Protein AF-A0AB34HE62-F1 (afdb_monomer)

Nearest PDB structures (foldseek):
  2ehb-assembly1_A  TM=9.078E-01  e=6.023E-08  Arabidopsis thaliana
  4guk-assembly3_B  TM=8.418E-01  e=1.661E-05  Homo sapiens
  5x9a-assembly1_B  TM=7.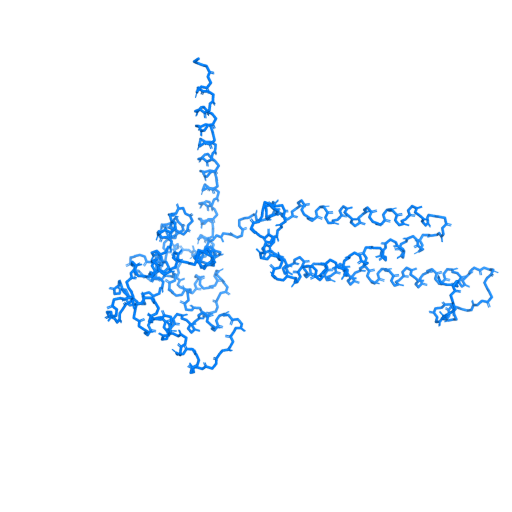373E-01  e=3.931E-06  Ciona intestinalis
  5afp-assembly2_A  TM=8.213E-01  e=3.942E-05  Rattus norvegicus
  4ov2-assembly3_C  TM=8.071E-01  e=9.385E-04  Rattus norvegicus

Structure (mmCIF, N/CA/C/O backbone):
data_AF-A0AB34HE62-F1
#
_entry.id   AF-A0AB34HE62-F1
#
loop_
_atom_site.group_PDB
_atom_site.id
_atom_site.type_symbol
_atom_site.label_atom_id
_atom_site.label_alt_id
_atom_site.label_comp_id
_atom_site.label_asym_id
_atom_site.label_entity_id
_atom_site.label_seq_id
_atom_site.pdbx_PDB_ins_code
_atom_site.Cartn_x
_atom_site.Cartn_y
_atom_site.Cartn_z
_atom_site.occupancy
_atom_site.B_iso_or_equiv
_atom_site.auth_seq_id
_atom_site.auth_comp_id
_atom_site.auth_asym_id
_atom_site.auth_atom_id
_atom_site.pdbx_PDB_model_num
ATOM 1 N N . MET A 1 1 ? 37.092 -3.488 38.057 1.00 39.81 1 MET A N 1
ATOM 2 C CA . MET A 1 1 ? 35.866 -2.668 38.194 1.00 39.81 1 MET A CA 1
ATOM 3 C C . MET A 1 1 ? 35.816 -1.532 37.153 1.00 39.81 1 MET A C 1
ATOM 5 O O . MET A 1 1 ? 35.401 -0.440 37.488 1.00 39.81 1 MET A O 1
ATOM 9 N N . PHE A 1 2 ? 36.222 -1.765 35.893 1.00 38.94 2 PHE A N 1
ATOM 10 C CA . PHE A 1 2 ? 36.345 -0.702 34.866 1.00 38.94 2 PHE A CA 1
ATOM 11 C C . PHE A 1 2 ? 35.720 -1.064 33.501 1.00 38.94 2 PHE A C 1
ATOM 13 O O . PHE A 1 2 ? 36.000 -0.424 32.497 1.00 38.94 2 PHE A O 1
ATOM 20 N N . GLN A 1 3 ? 34.855 -2.083 33.441 1.00 44.22 3 GLN A N 1
ATOM 21 C CA . GLN A 1 3 ? 34.258 -2.559 32.178 1.00 44.22 3 GLN A CA 1
ATOM 22 C C . GLN A 1 3 ? 32.732 -2.386 32.084 1.00 44.22 3 GLN A C 1
ATOM 24 O O . GLN A 1 3 ? 32.149 -2.724 31.061 1.00 44.22 3 GLN A O 1
ATOM 29 N N . ALA A 1 4 ? 32.081 -1.825 33.110 1.00 42.53 4 ALA A N 1
ATOM 30 C CA . ALA A 1 4 ? 30.627 -1.634 33.122 1.00 42.53 4 ALA A CA 1
ATOM 31 C C . ALA A 1 4 ? 30.173 -0.231 32.662 1.00 42.53 4 ALA A C 1
ATOM 33 O O . ALA A 1 4 ? 29.060 -0.093 32.163 1.00 42.53 4 ALA A O 1
ATOM 34 N N . GLU A 1 5 ? 31.018 0.804 32.756 1.00 38.75 5 GLU A N 1
ATOM 35 C CA . GLU A 1 5 ? 30.604 2.192 32.466 1.00 38.75 5 GLU A CA 1
ATOM 36 C C . GLU A 1 5 ? 30.591 2.544 30.964 1.00 38.75 5 GLU A C 1
ATOM 38 O O . GLU A 1 5 ? 29.760 3.336 30.516 1.00 38.75 5 GLU A O 1
ATOM 43 N N . GLY A 1 6 ? 31.434 1.903 30.145 1.00 37.88 6 GLY A N 1
ATOM 44 C CA . GLY A 1 6 ? 31.483 2.153 28.695 1.00 37.88 6 GLY A CA 1
ATOM 45 C C . GLY A 1 6 ? 30.264 1.625 27.923 1.00 37.88 6 GLY A C 1
ATOM 46 O O . GLY A 1 6 ? 29.834 2.232 26.943 1.00 37.88 6 GLY A O 1
ATOM 47 N N . VAL A 1 7 ? 29.659 0.526 28.389 1.00 40.22 7 VAL A N 1
ATOM 48 C CA . VAL A 1 7 ? 28.505 -0.119 27.730 1.00 40.22 7 VAL A CA 1
ATOM 49 C C . VAL A 1 7 ? 27.204 0.648 27.997 1.00 40.22 7 VAL A C 1
ATOM 51 O O . VAL A 1 7 ? 26.344 0.738 27.120 1.00 40.22 7 VAL A O 1
ATOM 54 N N . VAL A 1 8 ? 27.072 1.266 29.176 1.00 43.56 8 VAL A N 1
ATOM 55 C CA . VAL A 1 8 ? 25.911 2.102 29.531 1.00 43.56 8 VAL A CA 1
ATOM 56 C C . VAL A 1 8 ? 25.897 3.397 28.709 1.00 43.56 8 VAL A C 1
ATOM 58 O O . VAL A 1 8 ? 24.843 3.794 28.211 1.00 43.56 8 VAL A O 1
ATOM 61 N N . SER A 1 9 ? 27.065 4.007 28.481 1.00 40.47 9 SER A N 1
ATOM 62 C CA . SER A 1 9 ? 27.198 5.243 27.696 1.00 40.47 9 SER A CA 1
ATOM 63 C C . SER A 1 9 ? 26.888 5.035 26.207 1.00 40.47 9 SER A C 1
ATOM 65 O O . SER A 1 9 ? 26.132 5.809 25.622 1.00 40.47 9 SER A O 1
ATOM 67 N N . ALA A 1 10 ? 27.359 3.938 25.601 1.00 41.47 10 ALA A N 1
ATOM 68 C CA . ALA A 1 10 ? 27.049 3.605 24.207 1.00 41.47 10 ALA A CA 1
ATOM 69 C C . ALA A 1 10 ? 25.555 3.298 23.987 1.00 41.47 10 ALA A C 1
ATOM 71 O O . ALA A 1 10 ? 24.980 3.704 22.976 1.00 41.47 10 ALA A O 1
ATOM 72 N N . LYS A 1 11 ? 24.897 2.642 24.955 1.00 38.44 11 LYS A N 1
ATOM 73 C CA . LYS A 1 11 ? 23.453 2.369 24.908 1.00 38.44 11 LYS A CA 1
ATOM 74 C C . LYS A 1 11 ? 22.633 3.656 25.054 1.00 38.44 11 LYS A C 1
ATOM 76 O O . LYS A 1 11 ? 21.685 3.848 24.301 1.00 38.44 11 LYS A O 1
ATOM 81 N N . ALA A 1 12 ? 23.041 4.566 25.942 1.00 37.59 12 ALA A N 1
ATOM 82 C CA . ALA A 1 12 ? 22.410 5.875 26.116 1.00 37.59 12 ALA A CA 1
ATOM 83 C C . ALA A 1 12 ? 22.615 6.801 24.903 1.00 37.59 12 ALA A C 1
ATOM 85 O O . ALA A 1 12 ? 21.675 7.473 24.484 1.00 37.59 12 ALA A O 1
ATOM 86 N N . LEU A 1 13 ? 23.807 6.804 24.297 1.00 40.84 13 LEU A N 1
ATOM 87 C CA . LEU A 1 13 ? 24.109 7.537 23.062 1.00 40.84 13 LEU A CA 1
ATOM 88 C C . LEU A 1 13 ? 23.331 6.981 21.864 1.00 40.84 13 LEU A C 1
ATOM 90 O O . LEU A 1 13 ? 22.773 7.765 21.103 1.00 40.84 13 LEU A O 1
ATOM 94 N N . GLY A 1 14 ? 23.212 5.656 21.739 1.00 35.47 14 GLY A N 1
ATOM 95 C CA . GLY A 1 14 ? 22.378 5.012 20.720 1.00 35.47 14 GLY A CA 1
ATOM 96 C C . GLY A 1 14 ? 20.891 5.346 20.874 1.00 35.47 14 GLY A C 1
ATOM 97 O O . GLY A 1 14 ? 20.225 5.648 19.890 1.00 35.47 14 GLY A O 1
ATOM 98 N N . GLN A 1 15 ? 20.378 5.389 22.107 1.00 38.81 15 GLN A N 1
ATOM 99 C CA . GLN A 1 15 ? 18.987 5.766 22.393 1.00 38.81 15 GLN A CA 1
ATOM 100 C C . GLN A 1 15 ? 18.720 7.258 22.162 1.00 38.81 15 GLN A C 1
ATOM 102 O O . GLN A 1 15 ? 17.644 7.632 21.699 1.00 38.81 15 GLN A O 1
ATOM 107 N N . LYS A 1 16 ? 19.699 8.115 22.469 1.00 32.84 16 LYS A N 1
ATOM 108 C CA . LYS A 1 16 ? 19.625 9.559 22.232 1.00 32.84 16 LYS A CA 1
ATOM 109 C C . LYS A 1 16 ? 19.699 9.871 20.735 1.00 32.84 16 LYS A C 1
ATOM 111 O O . LYS A 1 16 ? 18.889 10.657 20.271 1.00 32.84 16 LYS A O 1
ATOM 116 N N . CYS A 1 17 ? 20.576 9.188 19.995 1.00 34.50 17 CYS A N 1
ATOM 117 C CA . CYS A 1 17 ? 20.705 9.298 18.541 1.00 34.50 17 CYS A CA 1
ATOM 118 C C . CYS A 1 17 ? 19.454 8.771 17.810 1.00 34.50 17 CYS A C 1
ATOM 120 O O . CYS A 1 17 ? 18.931 9.437 16.925 1.00 34.50 17 CYS A O 1
ATOM 122 N N . ALA A 1 18 ? 18.895 7.633 18.240 1.00 38.66 18 ALA A N 1
ATOM 123 C CA . ALA A 1 18 ? 17.639 7.106 17.695 1.00 38.66 18 ALA A CA 1
ATOM 124 C C . ALA A 1 18 ? 16.445 8.045 17.953 1.00 38.66 18 ALA A C 1
ATOM 126 O O . ALA A 1 18 ? 15.614 8.242 17.072 1.00 38.66 18 ALA A O 1
ATOM 127 N N . ARG A 1 19 ? 16.381 8.678 19.135 1.00 44.59 19 ARG A N 1
ATOM 128 C CA . ARG A 1 19 ? 15.355 9.689 19.449 1.00 44.59 19 ARG A CA 1
ATOM 129 C C . ARG A 1 19 ? 15.519 10.974 18.641 1.00 44.59 19 ARG A C 1
ATOM 131 O O . ARG A 1 19 ? 14.515 11.554 18.253 1.00 44.59 19 ARG A O 1
ATOM 138 N N . THR A 1 20 ? 16.749 11.423 18.390 1.00 43.19 20 THR A N 1
ATOM 139 C CA . THR A 1 20 ? 16.995 12.618 17.567 1.00 43.19 20 THR A CA 1
ATOM 140 C C . THR A 1 20 ? 16.708 12.372 16.090 1.00 43.19 20 THR A C 1
ATOM 142 O O . THR A 1 20 ? 16.181 13.264 15.440 1.00 43.19 20 THR A O 1
ATOM 145 N N . VAL A 1 21 ? 16.996 11.168 15.578 1.00 48.09 21 VAL A N 1
ATOM 146 C CA . VAL A 1 21 ? 16.658 10.778 14.198 1.00 48.09 21 VAL A CA 1
ATOM 147 C C . VAL A 1 21 ? 15.141 10.679 14.022 1.00 48.09 21 VAL A C 1
ATOM 149 O O . VAL A 1 21 ? 14.620 11.291 13.099 1.00 48.09 21 VAL A O 1
ATOM 152 N N . SER A 1 22 ? 14.432 10.035 14.960 1.00 59.06 22 SER A N 1
ATOM 153 C CA . SER A 1 22 ? 12.960 10.003 14.964 1.00 59.06 22 SER A CA 1
ATOM 154 C C . SER A 1 22 ? 12.376 11.415 14.978 1.00 59.06 22 SER A C 1
ATOM 156 O O . SER A 1 22 ? 11.596 11.749 14.106 1.00 59.06 22 SER A O 1
ATOM 158 N N . ALA A 1 23 ? 12.819 12.297 15.881 1.00 62.28 23 ALA A N 1
ATOM 159 C CA . ALA A 1 23 ? 12.255 13.646 15.982 1.00 62.28 23 ALA A CA 1
ATOM 160 C C . ALA A 1 23 ? 12.467 14.510 14.719 1.00 62.28 23 ALA A C 1
ATOM 162 O O . ALA A 1 23 ? 11.637 15.363 14.403 1.00 62.28 23 ALA A O 1
ATOM 163 N N . GLU A 1 24 ? 13.575 14.318 13.996 1.00 64.81 24 GLU A N 1
ATOM 164 C CA . GLU A 1 24 ? 13.836 15.034 12.743 1.00 64.81 24 GLU A CA 1
ATOM 165 C C . GLU A 1 24 ? 13.020 14.466 11.568 1.00 64.81 24 GLU A C 1
ATOM 167 O O . GLU A 1 24 ? 12.553 15.222 10.713 1.00 64.81 24 GLU A O 1
ATOM 172 N N . GLU A 1 25 ? 12.821 13.146 11.529 1.00 65.75 25 GLU A N 1
ATOM 173 C CA . GLU A 1 25 ? 11.918 12.477 10.585 1.00 65.75 25 GLU A CA 1
ATOM 174 C C . GLU A 1 25 ? 10.456 12.884 10.831 1.00 65.75 25 GLU A C 1
ATOM 176 O O . GLU A 1 25 ? 9.757 13.237 9.879 1.00 65.75 25 GLU A O 1
ATOM 181 N N . ASP A 1 26 ? 10.040 12.959 12.097 1.00 67.94 26 ASP A N 1
ATOM 182 C CA . ASP A 1 26 ? 8.703 13.380 12.528 1.00 67.94 26 ASP A CA 1
ATOM 183 C C . ASP A 1 26 ? 8.417 14.826 12.097 1.00 67.94 26 ASP A C 1
ATOM 185 O O . ASP A 1 26 ? 7.347 15.130 11.573 1.00 67.94 26 ASP A O 1
ATOM 189 N N . ALA A 1 27 ? 9.394 15.729 12.245 1.00 75.00 27 ALA A N 1
ATOM 190 C CA . ALA A 1 27 ? 9.257 17.125 11.830 1.00 75.00 27 ALA A CA 1
ATOM 191 C C . ALA A 1 27 ? 9.142 17.280 10.303 1.00 75.00 27 ALA A C 1
ATOM 193 O O . ALA A 1 27 ? 8.307 18.047 9.815 1.00 75.00 27 ALA A O 1
ATOM 194 N N . LYS A 1 28 ? 9.958 16.539 9.540 1.00 74.19 28 LYS A N 1
ATOM 195 C CA . LYS A 1 28 ? 9.881 16.513 8.067 1.00 74.19 28 LYS A CA 1
ATOM 196 C C . LYS A 1 28 ? 8.543 15.962 7.601 1.00 74.19 28 LYS A C 1
ATOM 198 O O . LYS A 1 28 ? 7.963 16.474 6.643 1.00 74.19 28 LYS A O 1
ATOM 203 N N . TRP A 1 29 ? 8.046 14.936 8.282 1.00 73.00 29 TRP A N 1
ATOM 204 C CA . TRP A 1 29 ? 6.745 14.384 7.973 1.00 73.00 29 TRP A CA 1
ATOM 205 C C . TRP A 1 29 ? 5.610 15.358 8.303 1.00 73.00 29 TRP A C 1
ATOM 207 O O . TRP A 1 29 ? 4.752 15.572 7.452 1.00 73.00 29 TRP A O 1
ATOM 217 N N . LEU A 1 30 ? 5.616 15.989 9.481 1.00 75.75 30 LEU A N 1
ATOM 218 C CA . LEU A 1 30 ? 4.577 16.948 9.877 1.00 75.75 30 LEU A CA 1
ATOM 219 C C . LEU A 1 30 ? 4.464 18.083 8.858 1.00 75.75 30 LEU A C 1
ATOM 221 O O . LEU A 1 30 ? 3.359 18.462 8.468 1.00 75.75 30 LEU A O 1
ATOM 225 N N . GLN A 1 31 ? 5.605 18.581 8.372 1.00 81.06 31 GLN A N 1
ATOM 226 C CA . GLN A 1 31 ? 5.643 19.553 7.279 1.00 81.06 31 GLN A CA 1
ATOM 227 C C . GLN A 1 31 ? 5.032 18.997 5.994 1.00 81.06 31 GLN A C 1
ATOM 229 O O . GLN A 1 31 ? 4.238 19.679 5.348 1.00 81.06 31 GLN A O 1
ATOM 234 N N . TRP A 1 32 ? 5.369 17.759 5.628 1.00 79.19 32 TRP A N 1
ATOM 235 C CA . TRP A 1 32 ? 4.801 17.128 4.445 1.00 79.19 32 TRP A CA 1
ATOM 236 C C . TRP A 1 32 ? 3.286 16.943 4.550 1.00 79.19 32 TRP A C 1
ATOM 238 O O . TRP A 1 32 ? 2.585 17.317 3.612 1.00 79.19 32 TRP A O 1
ATOM 248 N N . VAL A 1 33 ? 2.762 16.407 5.660 1.00 76.44 33 VAL A N 1
ATOM 249 C CA . VAL A 1 33 ? 1.314 16.187 5.784 1.00 76.44 33 VAL A CA 1
ATOM 250 C C . VAL A 1 33 ? 0.563 17.494 5.829 1.00 76.44 33 VAL A C 1
ATOM 252 O O . VAL A 1 33 ? -0.477 17.591 5.195 1.00 76.44 33 VAL A O 1
ATOM 255 N N . THR A 1 34 ? 1.108 18.509 6.495 1.00 82.94 34 THR A N 1
ATOM 256 C CA . THR A 1 34 ? 0.499 19.842 6.491 1.00 82.94 34 THR A CA 1
ATOM 257 C C . THR A 1 34 ? 0.422 20.385 5.064 1.00 82.94 34 THR A C 1
ATOM 259 O O . THR A 1 34 ? -0.631 20.840 4.634 1.00 82.94 34 THR A O 1
ATOM 262 N N . HIS A 1 35 ? 1.493 20.236 4.279 1.00 82.25 35 HIS A N 1
ATOM 263 C CA . HIS A 1 35 ? 1.499 20.662 2.882 1.00 82.25 35 HIS A CA 1
ATOM 264 C C . HIS A 1 35 ? 0.522 19.866 1.997 1.00 82.25 35 HIS A C 1
ATOM 266 O O . HIS A 1 35 ? -0.152 20.438 1.139 1.00 82.25 35 HIS A O 1
ATOM 272 N N . GLN A 1 36 ? 0.423 18.544 2.180 1.00 78.88 36 GLN A N 1
ATOM 273 C CA . GLN A 1 36 ? -0.571 17.743 1.459 1.00 78.88 36 GLN A CA 1
ATOM 274 C C . GLN A 1 36 ? -1.991 18.103 1.864 1.00 78.88 36 GLN A C 1
ATOM 276 O O . GLN A 1 36 ? -2.841 18.237 0.993 1.00 78.88 36 GLN A O 1
ATOM 281 N N . PHE A 1 37 ? -2.233 18.293 3.158 1.00 83.62 37 PHE A N 1
ATOM 282 C CA . PHE A 1 37 ? -3.522 18.707 3.682 1.00 83.62 37 PHE A CA 1
ATOM 283 C C . PHE A 1 37 ? -3.978 20.004 3.018 1.00 83.62 37 PHE A C 1
ATOM 285 O O . PHE A 1 37 ? -5.056 20.040 2.440 1.00 83.62 37 PHE A O 1
ATOM 292 N N . GLU A 1 38 ? -3.120 21.026 2.990 1.00 85.50 38 GLU A N 1
ATOM 293 C CA . GLU A 1 38 ? -3.404 22.299 2.314 1.00 85.50 38 GLU A CA 1
ATOM 294 C C . GLU A 1 38 ? -3.682 22.122 0.815 1.00 85.50 38 GLU A C 1
ATOM 296 O O . GLU A 1 38 ? -4.547 22.792 0.255 1.00 85.50 38 GLU A O 1
ATOM 301 N N . THR A 1 39 ? -2.974 21.200 0.159 1.00 83.44 39 THR A N 1
ATOM 302 C CA . THR A 1 39 ? -3.170 20.908 -1.270 1.00 83.44 39 THR A CA 1
ATOM 303 C C . THR A 1 39 ? -4.516 20.228 -1.544 1.00 83.44 39 THR A C 1
ATOM 305 O O . THR A 1 39 ? -5.091 20.423 -2.614 1.00 83.44 39 THR A O 1
ATOM 308 N N . ILE A 1 40 ? -4.999 19.406 -0.609 1.00 82.50 40 ILE A N 1
ATOM 309 C CA . ILE A 1 40 ? -6.195 18.571 -0.775 1.00 82.50 40 ILE A CA 1
ATOM 310 C C . ILE A 1 40 ? -7.458 19.300 -0.306 1.00 82.50 40 ILE A C 1
ATOM 312 O O . ILE A 1 40 ? -8.458 19.252 -1.015 1.00 82.50 40 ILE A O 1
ATOM 316 N N . ALA A 1 41 ? -7.400 19.964 0.850 1.00 83.62 41 ALA A N 1
ATOM 317 C CA . ALA A 1 41 ? -8.524 20.668 1.464 1.00 83.62 41 ALA A CA 1
ATOM 318 C C . ALA A 1 41 ? -8.911 21.946 0.698 1.00 83.62 41 ALA A C 1
ATOM 320 O O . ALA A 1 41 ? -10.065 22.328 0.634 1.00 83.62 41 ALA A O 1
ATOM 321 N N . GLY A 1 42 ? -7.962 22.633 0.055 1.00 79.81 42 GLY A N 1
ATOM 322 C CA . GLY A 1 42 ? -8.281 23.891 -0.625 1.00 79.81 42 GLY A CA 1
ATOM 323 C C . GLY A 1 42 ? -8.606 25.025 0.362 1.00 79.81 42 GLY A C 1
ATOM 324 O O . GLY A 1 42 ? -7.861 25.246 1.317 1.00 79.81 42 GLY A O 1
ATOM 325 N N . GLU A 1 43 ? -9.656 25.812 0.097 1.00 81.56 43 GLU A N 1
ATOM 326 C CA . GLU A 1 43 ? -9.933 27.062 0.834 1.00 81.56 43 GLU A CA 1
ATOM 327 C C . GLU A 1 43 ? -10.680 26.868 2.163 1.00 81.56 43 GLU A C 1
ATOM 329 O O . GLU A 1 43 ? -10.515 27.688 3.069 1.00 81.56 43 GLU A O 1
ATOM 334 N N . ASP A 1 44 ? -11.475 25.805 2.298 1.00 86.62 44 ASP A N 1
ATOM 335 C CA . ASP A 1 44 ? -12.272 25.518 3.500 1.00 86.62 44 ASP A CA 1
ATOM 336 C C . ASP A 1 44 ? -11.447 24.876 4.630 1.00 86.62 44 ASP A C 1
ATOM 338 O O . ASP A 1 44 ? -11.869 24.901 5.784 1.00 86.62 44 ASP A O 1
ATOM 342 N N . ARG A 1 45 ? -10.224 24.414 4.324 1.00 88.06 45 ARG A N 1
ATOM 343 C CA . ARG A 1 45 ? -9.297 23.754 5.261 1.00 88.06 45 ARG A CA 1
ATOM 344 C C . ARG A 1 45 ? -9.888 22.502 5.906 1.00 88.06 45 ARG A C 1
ATOM 346 O O . ARG A 1 45 ? -9.495 22.149 7.017 1.00 88.06 45 ARG A O 1
ATOM 353 N N . GLU A 1 46 ? -10.766 21.819 5.191 1.00 91.69 46 GLU A N 1
ATOM 354 C CA . GLU A 1 46 ? -11.366 20.553 5.583 1.00 91.69 46 GLU A CA 1
ATOM 355 C C . GLU A 1 46 ? -11.266 19.573 4.408 1.00 91.69 46 GLU A C 1
ATOM 357 O O . GLU A 1 46 ? -11.373 19.964 3.255 1.00 91.69 46 GLU A O 1
ATOM 362 N N . ILE A 1 47 ? -11.007 18.290 4.672 1.00 89.44 47 ILE A N 1
ATOM 363 C CA . ILE A 1 47 ? -10.958 17.270 3.613 1.00 89.44 47 ILE A CA 1
ATOM 364 C C . ILE A 1 47 ? -12.250 16.468 3.650 1.00 89.44 47 ILE A C 1
ATOM 366 O O . ILE A 1 47 ? -12.489 15.717 4.595 1.00 89.44 47 ILE A O 1
ATOM 370 N N . ASN A 1 48 ? -13.062 16.544 2.600 1.00 92.00 48 ASN A N 1
ATOM 371 C CA . ASN A 1 48 ? -14.227 15.671 2.458 1.00 92.00 48 ASN A CA 1
ATOM 372 C C . ASN A 1 48 ? -13.862 14.308 1.833 1.00 92.00 48 ASN A C 1
ATOM 374 O O . ASN A 1 48 ? -12.782 14.095 1.274 1.00 92.00 48 ASN A O 1
ATOM 378 N N . LEU A 1 49 ? -14.793 13.347 1.887 1.00 87.81 49 LEU A N 1
ATOM 379 C CA . LEU A 1 49 ? -14.563 11.988 1.376 1.00 87.81 49 LEU A CA 1
ATOM 380 C C . LEU A 1 49 ? -14.168 11.960 -0.113 1.00 87.81 49 LEU A C 1
ATOM 382 O O . LEU A 1 49 ? -13.411 11.085 -0.534 1.00 87.81 49 LEU A O 1
ATOM 386 N N . GLN A 1 50 ? -14.687 12.882 -0.929 1.00 87.56 50 GLN A N 1
ATOM 387 C CA . GLN A 1 50 ? -14.375 12.925 -2.360 1.00 87.56 50 GLN A CA 1
ATOM 388 C C . GLN A 1 50 ? -12.963 13.458 -2.611 1.00 87.56 50 GLN A C 1
ATOM 390 O O . GLN A 1 50 ? -12.257 12.926 -3.469 1.00 87.56 50 GLN A O 1
ATOM 395 N N . GLU A 1 51 ? -12.531 14.462 -1.856 1.00 87.88 51 GLU A N 1
ATOM 396 C CA . GLU A 1 51 ? -11.153 14.955 -1.869 1.00 87.88 51 GLU A CA 1
ATOM 397 C C . GLU A 1 51 ? -10.171 13.896 -1.394 1.00 87.88 51 GLU A C 1
ATOM 399 O O . GLU A 1 51 ? -9.191 13.640 -2.094 1.00 87.88 51 GLU A O 1
ATOM 404 N N . LEU A 1 52 ? -10.477 13.194 -0.297 1.00 83.81 52 LEU A N 1
ATOM 405 C CA . LEU A 1 52 ? -9.648 12.086 0.174 1.00 83.81 52 LEU A CA 1
ATOM 406 C C . LEU A 1 52 ? -9.522 10.996 -0.906 1.00 83.81 52 LEU A C 1
ATOM 408 O O . LEU A 1 52 ? -8.418 10.559 -1.230 1.00 83.81 52 LEU A O 1
ATOM 412 N N . LYS A 1 53 ? -10.638 10.591 -1.531 1.00 81.62 53 LYS A N 1
ATOM 413 C CA . LYS A 1 53 ? -10.640 9.614 -2.637 1.00 81.62 53 LYS A CA 1
ATOM 414 C C . LYS A 1 53 ? -9.787 10.073 -3.826 1.00 81.62 53 LYS A C 1
ATOM 416 O O . LYS A 1 53 ? -9.031 9.275 -4.383 1.00 81.62 53 LYS A O 1
ATOM 421 N N . ARG A 1 54 ? -9.885 11.350 -4.214 1.00 82.06 54 ARG A N 1
ATOM 422 C CA . ARG A 1 54 ? -9.084 11.936 -5.304 1.00 82.06 54 ARG A CA 1
ATOM 423 C C . ARG A 1 54 ? -7.602 11.975 -4.961 1.00 82.06 54 ARG A C 1
ATOM 425 O O . ARG A 1 54 ? -6.796 11.579 -5.799 1.00 82.06 54 ARG A O 1
ATOM 432 N N . ALA A 1 55 ? -7.256 12.398 -3.749 1.00 76.38 55 ALA A N 1
ATOM 433 C CA . ALA A 1 55 ? -5.880 12.454 -3.269 1.00 76.38 55 ALA A CA 1
ATOM 434 C C . ALA A 1 55 ? -5.217 11.069 -3.278 1.00 76.38 55 ALA A C 1
ATOM 436 O O . ALA A 1 55 ? -4.072 10.920 -3.695 1.00 76.38 55 ALA A O 1
ATOM 437 N N . LEU A 1 56 ? -5.975 10.039 -2.901 1.00 71.62 56 LEU A N 1
ATOM 438 C CA . LEU A 1 56 ? -5.536 8.644 -2.911 1.00 71.62 56 LEU A CA 1
ATOM 439 C C . LEU A 1 56 ? -5.611 7.987 -4.301 1.00 71.62 56 LEU A C 1
ATOM 441 O O . LEU A 1 56 ? -5.180 6.848 -4.467 1.00 71.62 56 LEU A O 1
ATOM 445 N N . ASN A 1 57 ? -6.158 8.683 -5.306 1.00 70.88 57 ASN A N 1
ATOM 446 C CA . ASN A 1 57 ? -6.422 8.163 -6.649 1.00 70.88 57 ASN A CA 1
ATOM 447 C C . ASN A 1 57 ? -7.224 6.843 -6.641 1.00 70.88 57 ASN A C 1
ATOM 449 O O . ASN A 1 57 ? -6.968 5.915 -7.414 1.00 70.88 57 ASN A O 1
ATOM 453 N N . VAL A 1 58 ? -8.222 6.761 -5.761 1.00 68.25 58 VAL A N 1
ATOM 454 C CA . VAL A 1 58 ? -9.131 5.617 -5.647 1.00 68.25 58 VAL A CA 1
ATOM 455 C C . VAL A 1 58 ? -10.532 6.030 -6.073 1.00 68.25 58 VAL A C 1
ATOM 457 O O . VAL A 1 58 ? -11.057 7.051 -5.642 1.00 68.25 58 VAL A O 1
ATOM 460 N N . LYS A 1 59 ? -11.152 5.245 -6.961 1.00 63.78 59 LYS A N 1
ATOM 461 C CA . LYS A 1 59 ? -12.495 5.556 -7.480 1.00 63.78 59 LYS A CA 1
ATOM 462 C C . LYS A 1 59 ? -13.565 5.230 -6.438 1.00 63.78 59 LYS A C 1
ATOM 464 O O . LYS A 1 59 ? -14.245 6.110 -5.930 1.00 63.78 59 LYS A O 1
ATOM 469 N N . GLU A 1 60 ? -13.664 3.951 -6.095 1.00 65.25 60 GLU A N 1
ATOM 470 C CA . GLU A 1 60 ? -14.563 3.417 -5.077 1.00 65.25 60 GLU A CA 1
ATOM 471 C C . GLU A 1 60 ? -13.805 2.323 -4.335 1.00 65.25 60 GLU A C 1
ATOM 473 O O . GLU A 1 60 ? -13.600 1.234 -4.867 1.00 65.25 60 GLU A O 1
ATOM 478 N N . SER A 1 61 ? -13.341 2.642 -3.132 1.00 71.38 61 SER A N 1
ATOM 479 C CA . SER A 1 61 ? -12.711 1.677 -2.240 1.00 71.38 61 SER A CA 1
ATOM 480 C C . SER A 1 61 ? -13.507 1.642 -0.948 1.00 71.38 61 SER A C 1
ATOM 482 O O . SER A 1 61 ? -13.775 2.684 -0.340 1.00 71.38 61 SER A O 1
ATOM 484 N N . PHE A 1 62 ? -13.887 0.431 -0.543 1.00 77.06 62 PHE A N 1
ATOM 485 C CA . PHE A 1 62 ? -14.487 0.183 0.763 1.00 77.06 62 PHE A CA 1
ATOM 486 C C . PHE A 1 62 ? -13.573 0.733 1.863 1.00 77.06 62 PHE A C 1
ATOM 488 O O . PHE A 1 62 ? -14.026 1.465 2.743 1.00 77.06 62 PHE A O 1
ATOM 495 N N . PHE A 1 63 ? -12.268 0.483 1.739 1.00 77.19 63 PHE A N 1
ATOM 496 C CA . PHE A 1 63 ? -11.274 0.935 2.700 1.00 77.19 63 PHE A CA 1
ATOM 497 C C . PHE A 1 63 ? -11.163 2.452 2.757 1.00 77.19 63 PHE A C 1
ATOM 499 O O . PHE A 1 63 ? -11.141 2.986 3.855 1.00 77.19 63 PHE A O 1
ATOM 506 N N . ALA A 1 64 ? -11.188 3.166 1.627 1.00 78.69 64 ALA A N 1
ATOM 507 C CA . ALA A 1 64 ? -11.138 4.634 1.642 1.00 78.69 64 ALA A CA 1
ATOM 508 C C . ALA A 1 64 ? -12.264 5.251 2.490 1.00 78.69 64 ALA A C 1
ATOM 510 O O . ALA A 1 64 ? -12.031 6.193 3.242 1.00 78.69 64 ALA A O 1
ATOM 511 N N . LYS A 1 65 ? -13.476 4.685 2.415 1.00 83.69 65 LYS A N 1
ATOM 512 C CA . LYS A 1 65 ? -14.603 5.124 3.248 1.00 83.69 65 LYS A CA 1
ATOM 513 C C . LYS A 1 65 ? -14.396 4.776 4.725 1.00 83.69 65 LYS A C 1
ATOM 515 O O . LYS A 1 65 ? -14.740 5.579 5.582 1.00 83.69 65 LYS A O 1
ATOM 520 N N . ARG A 1 66 ? -13.841 3.599 5.027 1.00 83.94 66 ARG A N 1
ATOM 521 C CA . ARG A 1 66 ? -13.538 3.189 6.408 1.00 83.94 66 ARG A CA 1
ATOM 522 C C . ARG A 1 66 ? -12.442 4.051 7.031 1.00 83.94 66 ARG A C 1
ATOM 524 O O . ARG A 1 66 ? -12.631 4.542 8.131 1.00 83.94 66 ARG A O 1
ATOM 531 N N . PHE A 1 67 ? -11.348 4.292 6.311 1.00 81.62 67 PHE A N 1
ATOM 532 C CA . PHE A 1 67 ? -10.281 5.199 6.736 1.00 81.62 67 PHE A CA 1
ATOM 533 C C . PHE A 1 67 ? -10.815 6.599 7.013 1.00 81.62 67 PHE A C 1
ATOM 535 O O . PHE A 1 67 ? -10.474 7.172 8.036 1.00 81.62 67 PHE A O 1
ATOM 542 N N . PHE A 1 68 ? -11.693 7.107 6.144 1.00 86.69 68 PHE A N 1
ATOM 543 C CA . PHE A 1 68 ? -12.332 8.400 6.357 1.00 86.69 68 PHE A CA 1
ATOM 544 C C . PHE A 1 68 ? -13.076 8.457 7.696 1.00 86.69 68 PHE A C 1
ATOM 546 O O . PHE A 1 68 ? -12.795 9.331 8.501 1.00 86.69 68 PHE A O 1
ATOM 553 N N . ILE A 1 69 ? -13.956 7.482 7.952 1.00 87.94 69 ILE A N 1
ATOM 554 C CA . ILE A 1 69 ? -14.747 7.401 9.194 1.00 87.94 69 ILE A CA 1
ATOM 555 C C . ILE A 1 69 ? -13.853 7.272 10.433 1.00 87.94 69 ILE A C 1
ATOM 557 O O . ILE A 1 69 ? -14.209 7.756 11.494 1.00 87.94 69 ILE A O 1
ATOM 561 N N . LEU A 1 70 ? -12.704 6.602 10.321 1.00 85.00 70 LEU A N 1
ATOM 562 C CA . LEU A 1 70 ? -11.783 6.455 11.450 1.00 85.00 70 LEU A CA 1
ATOM 563 C C . LEU A 1 70 ? -10.915 7.688 11.699 1.00 85.00 70 LEU A C 1
ATOM 565 O O . LEU A 1 70 ? -10.304 7.777 12.760 1.00 85.00 70 LEU A O 1
ATOM 569 N N . PHE A 1 71 ? -10.790 8.586 10.723 1.00 86.44 71 PHE A N 1
ATOM 570 C CA . PHE A 1 71 ? -10.027 9.825 10.885 1.00 86.44 71 PHE A CA 1
ATOM 571 C C . PHE A 1 71 ? -10.931 10.954 11.352 1.00 86.44 71 PHE A C 1
ATOM 573 O O . PHE A 1 71 ? -10.542 11.672 12.265 1.00 86.44 71 PHE A O 1
ATOM 580 N N . ASP A 1 72 ? -12.130 11.040 10.778 1.00 90.69 72 ASP A N 1
ATOM 581 C CA . ASP A 1 72 ? -13.229 11.906 11.206 1.00 90.69 72 ASP A CA 1
ATOM 582 C C . ASP A 1 72 ? -13.742 11.455 12.584 1.00 90.69 72 ASP A C 1
ATOM 584 O O . ASP A 1 72 ? -14.667 10.650 12.715 1.00 90.69 72 ASP A O 1
ATOM 588 N N . SER A 1 73 ? -13.053 11.909 13.628 1.00 86.12 73 SER A N 1
ATOM 589 C CA . SER A 1 73 ? -13.254 11.446 15.001 1.00 86.12 73 SER A CA 1
ATOM 590 C C . SER A 1 73 ? -14.478 12.099 15.633 1.00 86.12 73 SER A C 1
ATOM 592 O O . SER A 1 73 ? -15.063 11.539 16.565 1.00 86.12 73 SER A O 1
ATOM 594 N N . ASP A 1 74 ? -14.859 13.279 15.139 1.00 88.88 74 ASP A N 1
ATOM 595 C CA . ASP A 1 74 ? -16.051 14.001 15.573 1.00 88.88 74 ASP A CA 1
ATOM 596 C C . ASP A 1 74 ? -17.305 13.697 14.730 1.00 88.88 74 ASP A C 1
ATOM 598 O O . ASP A 1 74 ? -18.419 14.028 15.148 1.00 88.88 74 ASP A O 1
ATOM 602 N N . GLY A 1 75 ? -17.154 12.994 13.603 1.00 89.56 75 GLY A N 1
ATOM 603 C CA . GLY A 1 75 ? -18.251 12.602 12.721 1.00 89.56 75 GLY A CA 1
ATOM 604 C C . GLY A 1 75 ? -18.838 13.777 11.939 1.00 89.56 75 GLY A C 1
ATOM 605 O O . GLY A 1 75 ? -20.010 13.729 11.547 1.00 89.56 75 GLY A O 1
ATOM 606 N N . SER A 1 76 ? -18.060 14.842 11.742 1.00 91.75 76 SER A N 1
ATOM 607 C CA . SER A 1 76 ? -18.453 16.048 11.010 1.00 91.75 76 SER A CA 1
ATOM 608 C C . SER A 1 76 ? -18.715 15.787 9.523 1.00 91.75 76 SER A C 1
ATOM 610 O O . SER A 1 76 ? -19.425 16.559 8.872 1.00 91.75 76 SER A O 1
ATOM 612 N N . GLY A 1 77 ? -18.206 14.678 8.975 1.00 91.44 77 GLY A N 1
ATOM 613 C CA . GLY A 1 77 ? -18.222 14.387 7.543 1.00 91.44 77 GLY A CA 1
ATOM 614 C C . GLY A 1 77 ? -17.063 15.040 6.789 1.00 91.44 77 GLY A C 1
ATOM 615 O O . GLY A 1 77 ? -17.052 15.023 5.551 1.00 91.44 77 GLY A O 1
ATOM 616 N N . THR A 1 78 ? -16.088 15.574 7.523 1.00 92.94 78 THR A N 1
ATOM 617 C CA . THR A 1 78 ? -14.875 16.246 7.049 1.00 92.94 78 THR A CA 1
ATOM 618 C C . THR A 1 78 ? -13.692 15.855 7.929 1.00 92.94 78 THR A C 1
ATOM 620 O O . THR A 1 78 ? -13.878 15.493 9.077 1.00 92.94 78 THR A O 1
ATOM 623 N N . ILE A 1 79 ? -12.470 15.909 7.400 1.00 91.56 79 ILE A N 1
ATOM 624 C CA . ILE A 1 79 ? -11.250 15.646 8.174 1.00 91.56 79 ILE A CA 1
ATOM 625 C C . ILE A 1 79 ? -10.477 16.950 8.318 1.00 91.56 79 ILE A C 1
ATOM 627 O O . ILE A 1 79 ? -10.060 17.552 7.323 1.00 91.56 79 ILE A O 1
ATOM 631 N N . THR A 1 80 ? -10.243 17.358 9.558 1.00 92.69 80 THR A N 1
ATOM 632 C CA . THR A 1 80 ? -9.404 18.507 9.903 1.00 92.69 80 THR A CA 1
ATOM 633 C C . THR A 1 80 ? -7.913 18.143 9.908 1.00 92.69 80 THR A C 1
ATOM 635 O O . THR A 1 80 ? -7.520 16.973 9.946 1.00 92.69 80 THR A O 1
ATOM 638 N N . LEU A 1 81 ? -7.033 19.153 9.903 1.00 88.69 81 LEU A N 1
ATOM 639 C CA . LEU A 1 81 ? -5.583 18.923 9.976 1.00 88.69 81 LEU A CA 1
ATOM 640 C C . LEU A 1 81 ? -5.194 18.159 11.250 1.00 88.69 81 LEU A C 1
ATOM 642 O O . LEU A 1 81 ? -4.298 17.316 11.212 1.00 88.69 81 LEU A O 1
ATOM 646 N N . GLN A 1 82 ? -5.858 18.459 12.368 1.00 89.44 82 GLN A N 1
ATOM 647 C CA . GLN A 1 82 ? -5.592 17.812 13.648 1.00 89.44 82 GLN A CA 1
ATOM 648 C C . GLN A 1 82 ? -5.959 16.325 13.596 1.00 89.44 82 GLN A C 1
ATOM 650 O O . GLN A 1 82 ? -5.129 15.482 13.929 1.00 89.44 82 GLN A O 1
ATOM 655 N N . GLU A 1 83 ? -7.151 15.997 13.104 1.00 90.06 83 GLU A N 1
ATOM 656 C CA . GLU A 1 83 ? -7.608 14.614 12.942 1.00 90.06 83 GLU A CA 1
ATOM 657 C C . GLU A 1 83 ? -6.687 13.802 12.028 1.00 90.06 83 GLU A C 1
ATOM 659 O O . GLU A 1 83 ? -6.314 12.672 12.348 1.00 90.06 83 GLU A O 1
ATOM 664 N N . LEU A 1 84 ? -6.224 14.400 10.926 1.00 85.06 84 LEU A N 1
ATOM 665 C CA . LEU A 1 84 ? -5.264 13.751 10.035 1.00 85.06 84 LEU A CA 1
ATOM 666 C C . LEU A 1 84 ? -3.908 13.489 10.722 1.00 85.06 84 LEU A C 1
ATOM 668 O O . LEU A 1 84 ? -3.291 12.440 10.506 1.00 85.06 84 LEU A O 1
ATOM 672 N N . GLN A 1 85 ? -3.426 14.420 11.552 1.00 82.81 85 GLN A N 1
ATOM 673 C CA . GLN A 1 85 ? -2.185 14.252 12.319 1.00 82.81 85 GLN A CA 1
ATOM 674 C C . GLN A 1 85 ? -2.307 13.154 13.385 1.00 82.81 85 GLN A C 1
ATOM 676 O O . GLN A 1 85 ? -1.381 12.351 13.558 1.00 82.81 85 GLN A O 1
ATOM 681 N N . GLU A 1 86 ? -3.441 13.088 14.083 1.00 82.06 86 GLU A N 1
ATOM 682 C CA . GLU A 1 86 ? -3.728 12.061 15.089 1.00 82.06 86 GLU A CA 1
ATOM 683 C C . GLU A 1 86 ? -3.814 10.666 14.453 1.00 82.06 86 GLU A C 1
ATOM 685 O O . GLU A 1 86 ? -3.127 9.736 14.894 1.00 82.06 86 GLU A O 1
ATOM 690 N N . ALA A 1 87 ? -4.557 10.546 13.349 1.00 78.19 87 ALA A N 1
ATOM 691 C CA . ALA A 1 87 ? -4.665 9.332 12.546 1.00 78.19 87 ALA A CA 1
ATOM 692 C C . ALA A 1 87 ? -3.300 8.789 12.101 1.00 78.19 87 ALA A C 1
ATOM 694 O O . ALA A 1 87 ? -3.003 7.595 12.217 1.00 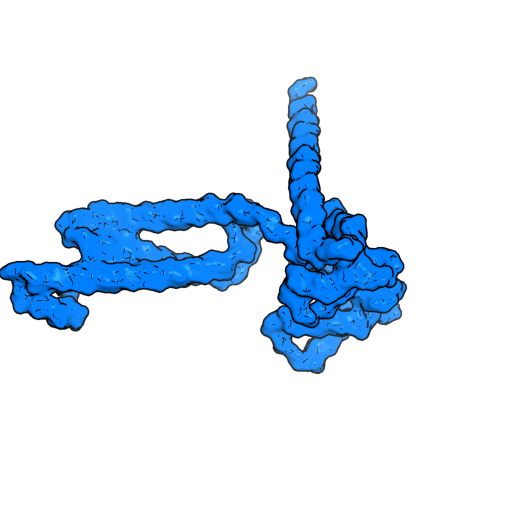78.19 87 ALA A O 1
ATOM 695 N N . TRP A 1 88 ? -2.427 9.668 11.617 1.00 73.69 88 TRP A N 1
ATOM 696 C CA . TRP A 1 88 ? -1.096 9.267 11.187 1.00 73.69 88 TRP A CA 1
ATOM 697 C C . TRP A 1 88 ? -0.195 8.837 12.345 1.00 73.69 88 TRP A C 1
ATOM 699 O O . TRP A 1 88 ? 0.505 7.821 12.256 1.00 73.69 88 TRP A O 1
ATOM 709 N N . THR A 1 89 ? -0.246 9.579 13.454 1.00 73.94 89 THR A N 1
ATOM 710 C CA . THR A 1 89 ? 0.506 9.246 14.669 1.00 73.94 89 THR A CA 1
ATOM 711 C C . THR A 1 89 ? 0.148 7.840 15.146 1.00 73.94 89 THR A C 1
ATOM 713 O O . THR A 1 89 ? 1.027 7.071 15.552 1.00 73.94 89 THR A O 1
ATOM 716 N N . LEU A 1 90 ? -1.126 7.461 15.018 1.00 72.75 90 LEU A N 1
ATOM 717 C CA . LEU A 1 90 ? -1.595 6.114 15.304 1.00 72.75 90 LEU A CA 1
ATOM 718 C C . LEU A 1 90 ? -0.955 5.072 14.373 1.00 72.75 90 LEU A C 1
ATOM 720 O O . LEU A 1 90 ? -0.420 4.064 14.837 1.00 72.75 90 LEU A O 1
ATOM 724 N N . LEU A 1 91 ? -0.951 5.302 13.063 1.00 67.69 91 LEU A N 1
ATOM 725 C CA . LEU A 1 91 ? -0.498 4.300 12.093 1.00 67.69 91 LEU A CA 1
ATOM 726 C C . LEU A 1 91 ? 1.017 4.056 12.102 1.00 67.69 91 LEU A C 1
ATOM 728 O O . LEU A 1 91 ? 1.470 2.935 11.830 1.00 67.69 91 LEU A O 1
ATOM 732 N N . ILE A 1 92 ? 1.816 5.075 12.422 1.00 63.91 92 ILE A N 1
ATOM 733 C CA . ILE A 1 92 ? 3.278 5.001 12.282 1.00 63.91 92 ILE A CA 1
ATOM 734 C C . ILE A 1 92 ? 4.008 4.911 13.610 1.00 63.91 92 ILE A C 1
ATOM 736 O O . ILE A 1 92 ? 4.888 4.055 13.731 1.00 63.91 92 ILE A O 1
ATOM 740 N N . HIS A 1 93 ? 3.598 5.678 14.618 1.00 61.25 93 HIS A N 1
ATOM 741 C CA . HIS A 1 93 ? 4.354 5.797 15.868 1.00 61.25 93 HIS A CA 1
ATOM 742 C C . HIS A 1 93 ? 3.879 4.885 16.993 1.00 61.25 93 HIS A C 1
ATOM 744 O O . HIS A 1 93 ? 4.585 4.732 17.993 1.00 61.25 93 HIS A O 1
ATOM 750 N N . ARG A 1 94 ? 2.703 4.265 16.863 1.00 66.00 94 ARG A N 1
ATOM 751 C CA . ARG A 1 94 ? 2.147 3.435 17.934 1.00 66.00 94 ARG A CA 1
ATOM 752 C C . ARG A 1 94 ? 2.571 1.968 17.852 1.00 66.00 94 ARG A C 1
ATOM 754 O O . ARG A 1 94 ? 3.124 1.492 16.857 1.00 66.00 94 ARG A O 1
ATOM 761 N N . SER A 1 95 ? 2.357 1.261 18.961 1.00 72.38 95 SER A N 1
ATOM 762 C CA . SER A 1 95 ? 2.763 -0.132 19.128 1.00 72.38 95 SER A CA 1
ATOM 763 C C . SER A 1 95 ? 2.052 -1.046 18.117 1.00 72.38 95 SER A C 1
ATOM 765 O O . SER A 1 95 ? 0.988 -0.690 17.608 1.00 72.38 95 SER A O 1
ATOM 767 N N . PRO A 1 96 ? 2.576 -2.254 17.837 1.00 71.50 96 PRO A N 1
ATOM 768 C CA . PRO A 1 96 ? 1.870 -3.231 17.005 1.00 71.50 96 PRO A CA 1
ATOM 769 C C . PRO A 1 96 ? 0.426 -3.490 17.465 1.00 71.50 96 PRO A C 1
ATOM 771 O O . PRO A 1 96 ? -0.452 -3.705 16.635 1.00 71.50 96 PRO A O 1
ATOM 774 N N . THR A 1 97 ? 0.170 -3.411 18.774 1.00 76.88 97 THR A N 1
ATOM 775 C CA . THR A 1 97 ? -1.160 -3.576 19.372 1.00 76.88 97 THR A CA 1
ATOM 776 C C . THR A 1 97 ? -2.111 -2.438 19.010 1.00 76.88 97 THR A C 1
ATOM 778 O O . THR A 1 97 ? -3.255 -2.701 18.664 1.00 76.88 97 THR A O 1
ATOM 781 N N . ASP A 1 98 ? -1.652 -1.186 19.038 1.00 77.62 98 ASP A N 1
ATOM 782 C CA . ASP A 1 98 ? -2.475 -0.034 18.641 1.00 77.62 98 ASP A CA 1
ATOM 783 C C . ASP A 1 98 ? -2.823 -0.091 17.149 1.00 77.62 98 ASP A C 1
ATOM 785 O O . ASP A 1 98 ? -3.949 0.180 16.742 1.00 77.62 98 ASP A O 1
ATOM 789 N N . LYS A 1 99 ? -1.859 -0.500 16.317 1.00 74.94 99 LYS A N 1
ATOM 790 C CA . LYS A 1 99 ? -2.087 -0.677 14.879 1.00 74.94 99 LYS A CA 1
ATOM 791 C C . LYS A 1 99 ? -3.092 -1.788 14.597 1.00 74.94 99 LYS A C 1
ATOM 793 O O . LYS A 1 99 ? -3.910 -1.677 13.688 1.00 74.94 99 LYS A O 1
ATOM 798 N N . LEU A 1 100 ? -3.036 -2.857 15.384 1.00 78.62 100 LEU A N 1
ATOM 799 C CA . LEU A 1 100 ? -4.024 -3.920 15.339 1.00 78.62 100 LEU A CA 1
ATOM 800 C C . LEU A 1 100 ? -5.402 -3.429 15.803 1.00 78.62 100 LEU A C 1
ATOM 802 O O . LEU A 1 100 ? -6.403 -3.825 15.219 1.00 78.62 100 LEU A O 1
ATOM 806 N N . GLN A 1 101 ? -5.465 -2.569 16.818 1.00 83.94 101 GLN A N 1
ATOM 807 C CA . GLN A 1 101 ? -6.725 -1.986 17.283 1.00 83.94 101 GLN A CA 1
ATOM 808 C C . GLN A 1 101 ? -7.364 -1.118 16.203 1.00 83.94 101 GLN A C 1
ATOM 810 O O . GLN A 1 101 ? -8.559 -1.225 15.953 1.00 83.94 101 GLN A O 1
ATOM 815 N N . PHE A 1 102 ? -6.557 -0.343 15.488 1.00 79.69 102 PHE A N 1
ATOM 816 C CA . PHE A 1 102 ? -7.022 0.382 14.317 1.00 79.69 102 PHE A CA 1
ATOM 817 C C . PHE A 1 102 ? -7.513 -0.555 13.211 1.00 79.69 102 PHE A C 1
ATOM 819 O O . PHE A 1 102 ? -8.589 -0.357 12.656 1.00 79.69 102 PHE A O 1
ATOM 826 N N . LEU A 1 103 ? -6.762 -1.619 12.908 1.00 78.25 103 LEU A N 1
ATOM 827 C CA . LEU A 1 103 ? -7.193 -2.614 11.929 1.00 78.25 103 LEU A CA 1
ATOM 828 C C . LEU A 1 103 ? -8.526 -3.254 12.335 1.00 78.25 103 LEU A C 1
ATOM 830 O O . LEU A 1 103 ? -9.392 -3.434 11.486 1.00 78.25 103 LEU A O 1
ATOM 834 N N . PHE A 1 104 ? -8.704 -3.560 13.617 1.00 85.62 104 PHE A N 1
ATOM 835 C CA . PHE A 1 104 ? -9.960 -4.062 14.159 1.00 85.62 104 PHE A CA 1
ATOM 836 C C . PHE A 1 104 ? -11.104 -3.071 13.901 1.00 85.62 104 PHE A C 1
ATOM 838 O O . PHE A 1 104 ? -12.113 -3.453 13.320 1.00 85.62 104 PHE A O 1
ATOM 845 N N . GLN A 1 105 ? -10.905 -1.786 14.203 1.00 85.19 105 GLN A N 1
ATOM 846 C CA . GLN A 1 105 ? -11.892 -0.734 13.938 1.00 85.19 105 GLN A CA 1
ATOM 847 C C . GLN A 1 105 ? -12.200 -0.558 12.442 1.00 85.19 105 GLN A C 1
ATOM 849 O O . GLN A 1 105 ? -13.321 -0.223 12.071 1.00 85.19 105 GLN A O 1
ATOM 854 N N . VAL A 1 106 ? -11.248 -0.821 11.539 1.00 81.56 106 VAL A N 1
ATOM 855 C CA . VAL A 1 106 ? -11.533 -0.838 10.090 1.00 81.56 106 VAL A CA 1
ATOM 856 C C . VAL A 1 106 ? -12.549 -1.930 9.743 1.00 81.56 106 VAL A C 1
ATOM 858 O O . VAL A 1 106 ? -13.387 -1.700 8.867 1.00 81.56 106 VAL A O 1
ATOM 861 N N . HIS A 1 107 ? -12.481 -3.081 10.419 1.00 81.94 107 HIS A N 1
ATOM 862 C CA . HIS A 1 107 ? -13.331 -4.246 10.160 1.00 81.94 107 HIS A CA 1
ATOM 863 C C . HIS A 1 107 ? -14.680 -4.198 10.887 1.00 81.94 107 HIS A C 1
ATOM 865 O O . HIS A 1 107 ? -15.648 -4.710 10.339 1.00 81.94 107 HIS A O 1
ATOM 871 N N . ASP A 1 108 ? -14.740 -3.586 12.069 1.00 87.88 108 ASP A N 1
ATOM 872 C CA . ASP A 1 108 ? -15.956 -3.362 12.866 1.00 87.88 108 ASP A CA 1
ATOM 873 C C . ASP A 1 108 ? -16.823 -2.270 12.219 1.00 87.88 108 ASP A C 1
ATOM 875 O O . ASP A 1 108 ? -16.649 -1.072 12.468 1.00 87.88 108 ASP A O 1
ATOM 879 N N . VAL A 1 109 ? -17.683 -2.664 11.275 1.00 81.75 109 VAL A N 1
ATOM 880 C CA . VAL A 1 109 ? -18.371 -1.738 10.370 1.00 81.75 109 VAL A CA 1
ATOM 881 C C . VAL A 1 109 ? -19.375 -0.879 11.123 1.00 81.75 109 VAL A C 1
ATOM 883 O O . VAL A 1 109 ? -19.475 0.318 10.826 1.00 81.75 109 VAL A O 1
ATOM 886 N N . ASP A 1 110 ? -20.091 -1.484 12.065 1.00 84.81 110 ASP A N 1
ATOM 887 C CA . ASP A 1 110 ? -21.127 -0.833 12.859 1.00 84.81 110 ASP A CA 1
ATOM 888 C C . ASP A 1 110 ? -20.616 -0.181 14.156 1.00 84.81 110 ASP A C 1
ATOM 890 O O . ASP A 1 110 ? -21.355 0.589 14.773 1.00 84.81 110 ASP A O 1
ATOM 894 N N . GLY A 1 111 ? -19.350 -0.403 14.524 1.00 84.69 111 GLY A N 1
ATOM 895 C CA . GLY A 1 111 ? -18.738 0.175 15.720 1.00 84.69 111 GLY A CA 1
ATOM 896 C C . GLY A 1 111 ? -19.201 -0.502 17.010 1.00 84.69 111 GLY A C 1
ATOM 897 O O . GLY A 1 111 ? -19.146 0.110 18.080 1.00 84.69 111 GLY A O 1
ATOM 898 N N . SER A 1 112 ? -19.694 -1.740 16.927 1.00 89.62 112 SER A N 1
ATOM 899 C CA . SER A 1 112 ? -20.174 -2.515 18.073 1.00 89.62 112 SER A CA 1
ATOM 900 C C . SER A 1 112 ? -19.063 -2.913 19.049 1.00 89.62 112 SER A C 1
ATOM 902 O O . SER A 1 112 ? -19.352 -3.332 20.173 1.00 89.62 112 SER A O 1
ATOM 904 N N . GLY A 1 113 ? -17.793 -2.784 18.654 1.00 89.88 113 GLY A N 1
ATOM 905 C CA . GLY A 1 113 ? -16.640 -3.272 19.406 1.00 89.88 113 GLY A CA 1
ATOM 906 C C . GLY A 1 113 ? -16.394 -4.771 19.220 1.00 89.88 113 GLY A C 1
ATOM 907 O O . GLY A 1 113 ? -15.600 -5.360 19.958 1.00 89.88 113 GLY A O 1
ATOM 908 N N . SER A 1 114 ? -17.063 -5.394 18.249 1.00 93.00 114 SER A N 1
ATOM 909 C CA . SER A 1 114 ? -16.971 -6.815 17.910 1.00 93.00 114 SER A CA 1
ATOM 910 C C . SER A 1 114 ? -17.133 -6.996 16.402 1.00 93.00 114 SER A C 1
ATOM 912 O O . SER A 1 114 ? -17.821 -6.206 15.778 1.00 93.00 114 SER A O 1
ATOM 914 N N . ILE A 1 115 ? -16.512 -8.014 15.805 1.00 92.75 115 ILE A N 1
ATOM 915 C CA . ILE A 1 115 ? -16.662 -8.285 14.368 1.00 92.75 115 ILE A CA 1
ATOM 916 C C . ILE A 1 115 ? -17.596 -9.476 14.191 1.00 92.75 115 ILE A C 1
ATOM 918 O O . ILE A 1 115 ? -17.267 -10.597 14.585 1.00 92.75 115 ILE A O 1
ATOM 922 N N . ASN A 1 116 ? -18.747 -9.261 13.567 1.00 93.69 116 ASN A N 1
ATOM 923 C CA . ASN A 1 116 ? -19.668 -10.342 13.233 1.00 93.69 116 ASN A CA 1
ATOM 924 C C . ASN A 1 116 ? -19.327 -10.998 11.876 1.00 93.69 116 ASN A C 1
ATOM 926 O O . ASN A 1 116 ? -18.455 -10.555 11.120 1.00 93.69 116 ASN A O 1
ATOM 930 N N . VAL A 1 117 ? -20.003 -12.107 11.560 1.00 91.94 117 VAL A N 1
ATOM 931 C CA . VAL A 1 117 ? -19.719 -12.888 10.343 1.00 91.94 117 VAL A CA 1
ATOM 932 C C . VAL A 1 117 ? -19.973 -12.099 9.057 1.00 91.94 117 VAL A C 1
ATOM 934 O O . VAL A 1 117 ? -19.257 -12.288 8.072 1.00 91.94 117 VAL A O 1
ATOM 937 N N . ASP A 1 118 ? -20.964 -11.210 9.056 1.00 91.31 118 ASP A N 1
ATOM 938 C CA . ASP A 1 118 ? -21.328 -10.415 7.887 1.00 91.31 118 ASP A CA 1
ATOM 939 C C . ASP A 1 118 ? -20.338 -9.274 7.661 1.00 91.31 118 ASP A C 1
ATOM 941 O O . ASP A 1 118 ? -19.942 -9.020 6.524 1.00 91.31 118 ASP A O 1
ATOM 945 N N . GLU A 1 119 ? -19.844 -8.655 8.729 1.00 90.94 119 GLU A N 1
ATOM 946 C CA . GLU A 1 119 ? -18.767 -7.667 8.665 1.00 90.94 119 GLU A CA 1
ATOM 947 C C . GLU A 1 119 ? -17.477 -8.280 8.129 1.00 90.94 119 GLU A C 1
ATOM 949 O O . GLU A 1 119 ? -16.894 -7.767 7.168 1.00 90.94 119 GLU A O 1
ATOM 954 N N . LEU A 1 120 ? -17.075 -9.442 8.659 1.00 89.19 120 LEU A N 1
ATOM 955 C CA . LEU A 1 120 ? -15.912 -10.165 8.149 1.00 89.19 120 LEU A CA 1
ATOM 956 C C . LEU A 1 120 ? -16.082 -10.528 6.664 1.00 89.19 120 LEU A C 1
ATOM 958 O O . LEU A 1 120 ? -15.126 -10.436 5.889 1.00 89.19 120 LEU A O 1
ATOM 962 N N . ARG A 1 121 ? -17.298 -10.912 6.247 1.00 89.12 121 ARG A N 1
ATOM 963 C CA . ARG A 1 121 ? -17.637 -11.188 4.842 1.00 89.12 121 ARG A CA 1
ATOM 964 C C . ARG A 1 121 ? -17.422 -9.957 3.972 1.00 89.12 121 ARG A C 1
ATOM 966 O O . ARG A 1 121 ? -16.704 -10.045 2.980 1.00 89.12 121 ARG A O 1
ATOM 973 N N . ILE A 1 122 ? -17.999 -8.817 4.349 1.00 85.56 122 ILE A N 1
ATOM 974 C CA . ILE A 1 122 ? -17.916 -7.561 3.591 1.00 85.56 122 ILE A CA 1
ATOM 975 C C . ILE A 1 122 ? -16.456 -7.155 3.385 1.00 85.56 122 ILE A C 1
ATOM 977 O O . ILE A 1 122 ? -16.056 -6.813 2.264 1.00 85.56 122 ILE A O 1
ATOM 981 N N . VAL A 1 123 ? -15.645 -7.226 4.442 1.00 82.38 123 VAL A N 1
ATOM 982 C CA . VAL A 1 123 ? -14.231 -6.857 4.358 1.00 82.38 123 VAL A CA 1
ATOM 983 C C . VAL A 1 123 ? -13.465 -7.837 3.472 1.00 82.38 123 VAL A C 1
ATOM 985 O O . VAL A 1 123 ? -12.724 -7.407 2.588 1.00 82.38 123 VAL A O 1
ATOM 988 N N . LEU A 1 124 ? -13.678 -9.147 3.631 1.00 82.75 124 LEU A N 1
ATOM 989 C CA . LEU A 1 124 ? -13.005 -10.161 2.817 1.00 82.75 124 LEU A CA 1
ATOM 990 C C . LEU A 1 124 ? -13.364 -10.036 1.330 1.00 82.75 124 LEU A C 1
ATOM 992 O O . LEU A 1 124 ? -12.481 -10.094 0.475 1.00 82.75 124 LEU A O 1
ATOM 996 N N . GLN A 1 125 ? -14.640 -9.823 1.011 1.00 83.25 125 GLN A N 1
ATOM 997 C CA . GLN A 1 125 ? -15.098 -9.600 -0.361 1.00 83.25 125 GLN A CA 1
ATOM 998 C C . GLN A 1 125 ? -14.483 -8.330 -0.961 1.00 83.25 125 GLN A C 1
ATOM 1000 O O . GLN A 1 125 ? -14.077 -8.326 -2.126 1.00 83.25 125 GLN A O 1
ATOM 1005 N N . SER A 1 126 ? -14.366 -7.268 -0.161 1.00 79.12 126 SER A N 1
ATOM 1006 C CA . SER A 1 126 ? -13.726 -6.015 -0.570 1.00 79.12 126 SER A CA 1
ATOM 1007 C C . SER A 1 126 ? -12.231 -6.213 -0.839 1.00 79.12 126 SER A C 1
ATOM 1009 O O . SER A 1 126 ? -11.754 -5.832 -1.906 1.00 79.12 126 SER A O 1
ATOM 1011 N N . CYS A 1 127 ? -11.515 -6.912 0.052 1.00 75.00 127 CYS A N 1
ATOM 1012 C CA . CYS A 1 127 ? -10.123 -7.326 -0.152 1.00 75.00 127 CYS A CA 1
ATOM 1013 C C . CYS A 1 127 ? -9.948 -8.131 -1.444 1.00 75.00 127 CYS A C 1
ATOM 1015 O O . CYS A 1 127 ? -9.038 -7.866 -2.225 1.00 75.00 127 CYS A O 1
ATOM 1017 N N . LEU A 1 128 ? -10.813 -9.123 -1.680 1.00 76.50 128 LEU A N 1
ATOM 1018 C CA . LEU A 1 128 ? -10.725 -9.980 -2.860 1.00 76.50 128 LEU A CA 1
ATOM 1019 C C . LEU A 1 128 ? -10.979 -9.199 -4.147 1.00 76.50 128 LEU A C 1
ATOM 1021 O O . LEU A 1 128 ? -10.248 -9.406 -5.108 1.00 76.50 128 LEU A O 1
ATOM 1025 N N . ARG A 1 129 ? -11.944 -8.273 -4.152 1.00 74.00 129 ARG A N 1
ATOM 1026 C CA . ARG A 1 129 ? -12.252 -7.414 -5.306 1.00 74.00 129 ARG A CA 1
ATOM 1027 C C . ARG A 1 129 ? -11.126 -6.435 -5.635 1.00 74.00 129 ARG A C 1
ATOM 1029 O O . ARG A 1 129 ? -10.884 -6.167 -6.809 1.00 74.00 129 ARG A O 1
ATOM 1036 N N . GLU A 1 130 ? -10.471 -5.885 -4.615 1.00 68.44 130 GLU A N 1
ATOM 1037 C CA . GLU A 1 130 ? -9.318 -4.994 -4.788 1.00 68.44 130 GLU A CA 1
ATOM 1038 C C . GLU A 1 130 ? -8.033 -5.768 -5.126 1.00 68.44 130 GLU A C 1
ATOM 1040 O O . GLU A 1 130 ? -7.130 -5.244 -5.781 1.00 68.44 130 GLU A O 1
ATOM 1045 N N . SER A 1 131 ? -7.958 -7.043 -4.743 1.00 65.25 131 SER A N 1
ATOM 1046 C CA . SER A 1 131 ? -6.914 -7.957 -5.196 1.00 65.25 131 SER A CA 1
ATOM 1047 C C . SER A 1 131 ? -7.214 -8.485 -6.606 1.00 65.25 131 SER A C 1
ATOM 1049 O O . SER A 1 131 ? -8.359 -8.636 -7.013 1.00 65.25 131 SER A O 1
ATOM 1051 N N . ALA A 1 132 ? -6.194 -8.864 -7.377 1.00 62.53 132 ALA A N 1
ATOM 1052 C CA . ALA A 1 132 ? -6.398 -9.513 -8.680 1.00 62.53 132 ALA A CA 1
ATOM 1053 C C . ALA A 1 132 ? -6.911 -10.975 -8.569 1.00 62.53 132 ALA A C 1
ATOM 1055 O O . ALA A 1 132 ? -6.723 -11.771 -9.490 1.00 62.53 132 ALA A O 1
ATOM 1056 N N . ILE A 1 133 ? -7.497 -11.360 -7.428 1.00 70.00 133 ILE A N 1
ATOM 1057 C CA . ILE A 1 133 ? -7.944 -12.719 -7.114 1.00 70.00 133 ILE A CA 1
ATOM 1058 C C . ILE A 1 133 ? -9.465 -12.777 -7.261 1.00 70.00 133 ILE A C 1
ATOM 1060 O O . ILE A 1 133 ? -10.206 -12.269 -6.428 1.00 70.00 133 ILE A O 1
ATOM 1064 N N . SER A 1 134 ? -9.939 -13.451 -8.307 1.00 74.94 134 SER A N 1
ATOM 1065 C CA . SER A 1 134 ? -11.361 -13.748 -8.481 1.00 74.94 134 SER A CA 1
ATOM 1066 C C . SER A 1 134 ? -11.666 -15.152 -7.956 1.00 74.94 134 SER A C 1
ATOM 1068 O O . SER A 1 134 ? -11.060 -16.134 -8.389 1.00 74.94 134 SER A O 1
ATOM 1070 N N . LEU A 1 135 ? -12.596 -15.246 -7.006 1.00 79.06 135 LEU A N 1
ATOM 1071 C CA . LEU A 1 135 ? -13.117 -16.503 -6.467 1.00 79.06 135 LEU A CA 1
ATOM 1072 C C . LEU A 1 135 ? -14.642 -16.535 -6.652 1.00 79.06 135 LEU A C 1
ATOM 1074 O O . LEU A 1 135 ? -15.267 -15.489 -6.489 1.00 79.06 135 LEU A O 1
ATOM 1078 N N . PRO A 1 136 ? -15.255 -17.694 -6.954 1.00 86.19 136 PRO A N 1
ATOM 1079 C CA . PRO A 1 136 ? -16.711 -17.853 -6.915 1.00 86.19 136 PRO A CA 1
ATOM 1080 C C . PRO A 1 136 ? -17.277 -17.489 -5.539 1.00 86.19 136 PRO A C 1
ATOM 1082 O O . PRO A 1 136 ? -16.623 -17.761 -4.530 1.00 86.19 136 PRO A O 1
ATOM 1085 N N . GLU A 1 137 ? -18.475 -16.909 -5.497 1.00 84.50 137 GLU A N 1
ATOM 1086 C CA . GLU A 1 137 ? -19.110 -16.408 -4.268 1.00 84.50 137 GLU A CA 1
ATOM 1087 C C . GLU A 1 137 ? -19.258 -17.509 -3.207 1.00 84.50 137 GLU A C 1
ATOM 1089 O O . GLU A 1 137 ? -18.907 -17.299 -2.048 1.00 84.50 137 GLU A O 1
ATOM 1094 N N . GLU A 1 138 ? -19.578 -18.741 -3.615 1.00 87.44 138 GLU A N 1
ATOM 1095 C CA . GLU A 1 138 ? -19.701 -19.879 -2.698 1.00 87.44 138 GLU A CA 1
ATOM 1096 C C . GLU A 1 138 ? -18.377 -20.206 -1.992 1.00 87.44 138 GLU A C 1
ATOM 1098 O O . GLU A 1 138 ? -18.359 -20.648 -0.842 1.00 87.44 138 GLU A O 1
ATOM 1103 N N . LYS A 1 139 ? -17.241 -19.993 -2.670 1.00 87.50 139 LYS A N 1
ATOM 1104 C CA . LYS A 1 139 ? -15.914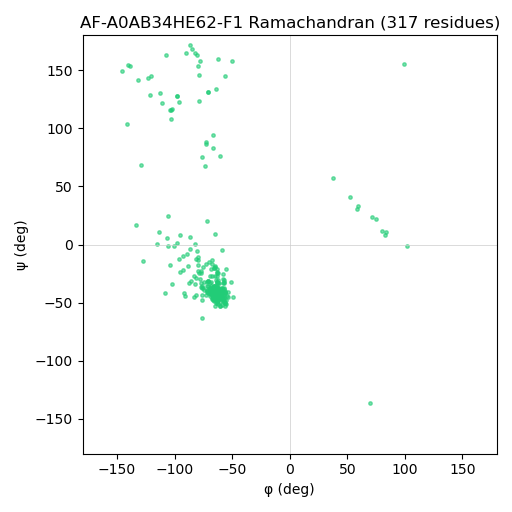 -20.184 -2.068 1.00 87.50 139 LYS A CA 1
ATOM 1105 C C . LYS A 1 139 ? -15.527 -19.024 -1.161 1.00 87.50 139 LYS A C 1
ATOM 1107 O O . LYS A 1 139 ? -14.773 -19.244 -0.216 1.00 87.50 139 LYS A O 1
ATOM 1112 N N . GLN A 1 140 ? -16.017 -17.817 -1.443 1.00 86.69 140 GLN A N 1
ATOM 1113 C CA . GLN A 1 140 ? -15.813 -16.663 -0.570 1.00 86.69 140 GLN A CA 1
ATOM 1114 C C . GLN A 1 140 ? -16.533 -16.891 0.760 1.00 86.69 140 GLN A C 1
ATOM 1116 O O . GLN A 1 140 ? -15.901 -16.778 1.804 1.00 86.69 140 GLN A O 1
ATOM 1121 N N . ASP A 1 141 ? -17.789 -17.344 0.723 1.00 87.75 141 ASP A N 1
ATOM 1122 C CA . ASP A 1 141 ? -18.560 -17.659 1.930 1.00 87.75 141 ASP A CA 1
ATOM 1123 C C . ASP A 1 141 ? -17.933 -18.784 2.756 1.00 87.75 141 ASP A C 1
ATOM 1125 O O . ASP A 1 141 ? -17.827 -18.685 3.980 1.00 87.75 141 ASP A O 1
ATOM 1129 N N . GLN A 1 142 ? -17.467 -19.852 2.100 1.00 90.31 142 GLN A N 1
ATOM 1130 C CA . GLN A 1 142 ? -16.755 -20.935 2.783 1.00 90.31 142 GLN A CA 1
ATOM 1131 C C . GLN A 1 142 ? -15.476 -20.437 3.461 1.00 90.31 142 GLN A C 1
ATOM 1133 O O . GLN A 1 142 ? -15.183 -20.846 4.585 1.00 90.31 142 GLN A O 1
ATOM 1138 N N . LEU A 1 143 ? -14.726 -19.551 2.799 1.00 88.94 143 LEU A N 1
ATOM 1139 C CA . LEU A 1 143 ? -13.520 -18.955 3.361 1.00 88.94 143 LEU A CA 1
ATOM 1140 C C . LEU A 1 143 ? -13.852 -18.044 4.548 1.00 88.94 143 LEU A C 1
ATOM 1142 O O . LEU A 1 143 ? -13.211 -18.173 5.588 1.00 88.94 143 LEU A O 1
ATOM 1146 N N . THR A 1 144 ? -14.869 -17.185 4.432 1.00 90.25 144 THR A N 1
ATOM 1147 C CA . THR A 1 144 ? -15.344 -16.338 5.535 1.00 90.25 144 THR A CA 1
ATOM 1148 C C . THR A 1 144 ? -15.723 -17.183 6.742 1.00 90.25 144 THR A C 1
ATOM 1150 O O . THR A 1 144 ? -15.229 -16.934 7.835 1.00 90.25 144 THR A O 1
ATOM 1153 N N . LEU A 1 145 ? -16.542 -18.220 6.554 1.00 91.62 145 LEU A N 1
ATOM 1154 C CA . LEU A 1 145 ? -16.976 -19.095 7.644 1.00 91.62 145 LEU A CA 1
ATOM 1155 C C . LEU A 1 145 ? -15.809 -19.849 8.290 1.00 91.62 145 LEU A C 1
ATOM 1157 O O . LEU A 1 145 ? -15.799 -20.035 9.505 1.00 91.62 145 LEU A O 1
ATOM 1161 N N . ALA A 1 146 ? -14.831 -20.292 7.496 1.00 91.19 146 ALA A N 1
ATOM 1162 C CA . ALA A 1 146 ? -13.646 -20.969 8.011 1.00 91.19 146 ALA A CA 1
ATOM 1163 C C . ALA A 1 146 ? -12.765 -20.026 8.844 1.00 91.19 146 ALA A C 1
ATOM 1165 O O . ALA A 1 146 ? -12.330 -20.409 9.926 1.00 91.19 146 ALA A O 1
ATOM 1166 N N . LEU A 1 147 ? -12.533 -18.799 8.364 1.00 89.31 147 LEU A N 1
ATOM 1167 C CA . LEU A 1 147 ? -11.773 -17.780 9.091 1.00 89.31 147 LEU A CA 1
ATOM 1168 C C . LEU A 1 147 ? -12.500 -17.334 10.360 1.00 89.31 147 LEU A C 1
ATOM 1170 O O . LEU A 1 147 ? -11.867 -17.193 11.401 1.00 89.31 147 LEU A O 1
ATOM 1174 N N . PHE A 1 148 ? -13.823 -17.178 10.291 1.00 92.44 148 PHE A N 1
ATOM 1175 C CA . PHE A 1 148 ? -14.639 -16.796 11.436 1.00 92.44 148 PHE A CA 1
ATOM 1176 C C . PHE A 1 148 ? -14.531 -17.825 12.561 1.00 92.44 148 PHE A C 1
ATOM 1178 O O . PHE A 1 148 ? -14.146 -17.484 13.670 1.00 92.44 148 PHE A O 1
ATOM 1185 N N . LYS A 1 149 ? -14.763 -19.108 12.251 1.00 92.12 149 LYS A N 1
ATOM 1186 C CA . LYS A 1 149 ? -14.648 -20.209 13.224 1.00 92.12 149 LYS A CA 1
ATOM 1187 C C . LYS A 1 149 ? -13.238 -20.408 13.771 1.00 92.12 149 LYS A C 1
ATOM 1189 O O . LYS A 1 149 ? -13.075 -21.031 14.812 1.00 92.12 149 LYS A O 1
ATOM 1194 N N . LEU A 1 150 ? -12.220 -19.981 13.027 1.00 89.25 150 LEU A N 1
ATOM 1195 C CA . LEU A 1 150 ? -10.840 -20.045 13.490 1.00 89.25 150 LEU A CA 1
ATOM 1196 C C . LEU A 1 150 ? -10.552 -18.950 14.527 1.00 89.25 150 LEU A C 1
ATOM 1198 O O . LEU A 1 150 ? -9.810 -19.198 15.475 1.00 89.25 150 LEU A O 1
ATOM 1202 N N . ALA A 1 151 ? -11.128 -17.761 14.335 1.00 89.88 151 ALA A N 1
ATOM 1203 C CA . ALA A 1 151 ? -10.930 -16.610 15.206 1.00 89.88 151 ALA A CA 1
ATOM 1204 C C . ALA A 1 151 ? -11.841 -16.630 16.449 1.00 89.88 151 ALA A C 1
ATOM 1206 O O . ALA A 1 151 ? -11.335 -16.390 17.541 1.00 89.88 151 ALA A O 1
ATOM 1207 N N . ASP A 1 152 ? -13.131 -16.944 16.287 1.00 93.75 152 ASP A N 1
ATOM 1208 C CA . ASP A 1 152 ? -14.131 -17.077 17.362 1.00 93.75 152 ASP A CA 1
ATOM 1209 C C . ASP A 1 152 ? -13.875 -18.368 18.160 1.00 93.75 152 ASP A C 1
ATOM 1211 O O . ASP A 1 152 ? -14.350 -19.457 17.816 1.00 93.75 152 ASP A O 1
ATOM 1215 N N . LYS A 1 153 ? -13.033 -18.269 19.193 1.00 89.81 153 LYS A N 1
ATOM 1216 C CA . LYS A 1 153 ? -12.557 -19.431 19.963 1.00 89.81 153 LYS A CA 1
ATOM 1217 C C . LYS A 1 153 ? -13.560 -19.860 21.009 1.00 89.81 153 LYS A C 1
ATOM 1219 O O . LYS A 1 153 ? -13.621 -21.048 21.338 1.00 89.81 153 LYS A O 1
ATOM 1224 N N . ASP A 1 154 ? -14.272 -18.897 21.577 1.00 91.69 154 ASP A N 1
ATOM 1225 C CA . ASP A 1 154 ? -15.270 -19.154 22.603 1.00 91.69 154 ASP A CA 1
ATOM 1226 C C . ASP A 1 154 ? -16.654 -19.482 22.018 1.00 91.69 154 ASP A C 1
ATOM 1228 O O . ASP A 1 154 ? -17.544 -19.898 22.763 1.00 91.69 154 ASP A O 1
ATOM 1232 N N . CYS A 1 155 ? -16.795 -19.422 20.686 1.00 90.94 155 CYS A N 1
ATOM 1233 C CA . CYS A 1 155 ? -18.034 -19.667 19.952 1.00 90.94 155 CYS A CA 1
ATOM 1234 C C . CYS A 1 155 ? -19.151 -18.698 20.367 1.00 90.94 155 CYS A C 1
ATOM 1236 O O . CYS A 1 155 ? -20.329 -19.076 20.389 1.00 90.94 155 CYS A O 1
ATOM 1238 N N . SER A 1 156 ? -18.789 -17.463 20.715 1.00 92.75 156 SER A N 1
ATOM 1239 C CA . SER A 1 156 ? -19.729 -16.403 21.077 1.00 92.75 156 SER A CA 1
ATOM 1240 C C . SER A 1 156 ? -20.537 -15.893 19.880 1.00 92.75 156 SER A C 1
ATOM 1242 O O . SER A 1 156 ? -21.578 -15.260 20.071 1.00 92.75 156 SER A O 1
ATOM 1244 N N . GLY A 1 157 ? -20.115 -16.204 18.648 1.00 91.88 157 GLY A N 1
ATOM 1245 C CA . GLY A 1 157 ? -20.757 -15.730 17.423 1.00 91.88 157 GLY A CA 1
ATOM 1246 C C . GLY A 1 157 ? -20.324 -14.322 17.015 1.00 91.88 157 GLY A C 1
ATOM 1247 O O . GLY A 1 157 ? -20.882 -13.770 16.064 1.00 91.88 157 GLY A O 1
ATOM 1248 N N . VAL A 1 158 ? -19.320 -13.762 17.691 1.00 94.12 158 VAL A N 1
ATOM 1249 C CA . VAL A 1 158 ? -18.645 -12.504 17.361 1.00 94.12 158 VAL A CA 1
ATOM 1250 C C . VAL A 1 158 ? -17.142 -12.669 17.582 1.00 94.12 158 VAL A C 1
ATOM 1252 O O . VAL A 1 158 ? -16.726 -13.489 18.384 1.00 94.12 158 VAL A O 1
ATOM 1255 N N . ILE A 1 159 ? -16.315 -11.900 16.877 1.00 93.56 159 ILE A N 1
ATOM 1256 C CA . ILE A 1 159 ? -14.864 -11.891 17.085 1.00 93.56 159 ILE A CA 1
ATOM 1257 C C . ILE A 1 159 ? -14.506 -10.646 17.887 1.00 93.56 159 ILE A C 1
ATOM 1259 O O . ILE A 1 159 ? -14.673 -9.514 17.424 1.00 93.56 159 ILE A O 1
ATOM 1263 N N . THR A 1 160 ? -13.978 -10.851 19.085 1.00 94.00 160 THR A N 1
ATOM 1264 C CA . THR A 1 160 ? -13.487 -9.766 19.939 1.00 94.00 160 THR A CA 1
ATOM 1265 C C . THR A 1 160 ? -12.087 -9.299 19.524 1.00 94.00 160 THR A C 1
ATOM 1267 O O . THR A 1 160 ? -11.345 -9.994 18.822 1.00 94.00 160 THR A O 1
ATOM 1270 N N . PHE A 1 161 ? -11.679 -8.109 19.983 1.00 91.19 161 PHE A N 1
ATOM 1271 C CA . PHE A 1 161 ? -10.319 -7.606 19.751 1.00 91.19 161 PHE A CA 1
ATOM 1272 C C . PHE A 1 161 ? -9.244 -8.577 20.260 1.00 91.19 161 PHE A C 1
ATOM 1274 O O . PHE A 1 161 ? -8.234 -8.796 19.588 1.00 91.19 161 PHE A O 1
ATOM 1281 N N . ASP A 1 162 ? -9.464 -9.172 21.434 1.00 91.44 162 ASP A N 1
ATOM 1282 C CA . ASP A 1 162 ? -8.529 -10.116 22.042 1.00 91.44 162 ASP A CA 1
ATOM 1283 C C . ASP A 1 162 ? -8.406 -11.402 21.211 1.00 91.44 162 ASP A C 1
ATOM 1285 O O . ASP A 1 162 ? -7.295 -11.881 20.980 1.00 91.44 162 ASP A O 1
ATOM 1289 N N . GLU A 1 163 ? -9.514 -11.920 20.683 1.00 92.38 163 GLU A N 1
ATOM 1290 C CA . GLU A 1 163 ? -9.511 -13.094 19.807 1.00 92.38 163 GLU A CA 1
ATOM 1291 C C . GLU A 1 163 ? -8.804 -12.835 18.481 1.00 92.38 163 GLU A C 1
ATOM 1293 O O . GLU A 1 163 ? -7.931 -13.617 18.085 1.00 92.38 163 GLU A O 1
ATOM 1298 N N . LEU A 1 164 ? -9.111 -11.707 17.829 1.00 88.06 164 LEU A N 1
ATOM 1299 C CA . LEU A 1 164 ? -8.437 -11.309 16.596 1.00 88.06 164 LEU A CA 1
ATOM 1300 C C . LEU A 1 164 ? -6.933 -11.113 16.830 1.00 88.06 164 LEU A C 1
ATOM 1302 O O . LEU A 1 164 ? -6.115 -11.549 16.017 1.00 88.06 164 LEU A O 1
ATOM 1306 N N . ARG A 1 165 ? -6.553 -10.486 17.951 1.00 86.69 165 ARG A N 1
ATOM 1307 C CA . ARG A 1 165 ? -5.151 -10.309 18.346 1.00 86.69 165 ARG A CA 1
ATOM 1308 C C . ARG A 1 165 ? -4.443 -11.635 18.499 1.00 86.69 165 ARG A C 1
ATOM 1310 O O . ARG A 1 165 ? -3.375 -11.823 17.917 1.00 86.69 165 ARG A O 1
ATOM 1317 N N . ASP A 1 166 ? -5.016 -12.536 19.278 1.00 88.38 166 ASP A N 1
ATOM 1318 C CA . ASP A 1 166 ? -4.401 -13.822 19.560 1.00 88.38 166 ASP A CA 1
ATOM 1319 C C . ASP A 1 166 ? -4.294 -14.687 18.297 1.00 88.38 166 ASP A C 1
ATOM 1321 O O . ASP A 1 166 ? -3.418 -15.552 18.203 1.00 88.38 166 ASP A O 1
ATOM 1325 N N . GLU A 1 167 ? -5.181 -14.497 17.319 1.00 87.00 167 GLU A N 1
ATOM 1326 C CA . GLU A 1 167 ? -5.096 -15.170 16.025 1.00 87.00 167 GLU A CA 1
ATOM 1327 C C . GLU A 1 167 ? -4.024 -14.551 15.123 1.00 87.00 167 GLU A C 1
ATOM 1329 O O . GLU A 1 167 ? -3.146 -15.259 14.631 1.00 87.00 167 GLU A O 1
ATOM 1334 N N . LEU A 1 168 ? -3.991 -13.225 14.978 1.00 79.69 168 LEU A N 1
ATOM 1335 C CA . LEU A 1 168 ? -3.003 -12.550 14.132 1.00 79.69 168 LEU A CA 1
ATOM 1336 C C . LEU A 1 168 ? -1.575 -12.610 14.691 1.00 79.69 168 LEU A C 1
ATOM 1338 O O . LEU A 1 168 ? -0.620 -12.645 13.913 1.00 79.69 168 LEU A O 1
ATOM 1342 N N . GLN A 1 169 ? -1.395 -12.719 16.010 1.00 79.94 169 GLN A N 1
ATOM 1343 C CA . GLN A 1 169 ? -0.078 -12.961 16.613 1.00 79.94 169 GLN A CA 1
ATOM 1344 C C . GLN A 1 169 ? 0.534 -14.312 16.210 1.00 79.94 169 GLN A C 1
ATOM 1346 O O . GLN A 1 169 ? 1.759 -14.447 16.204 1.00 79.94 169 GLN A O 1
ATOM 1351 N N . ARG A 1 170 ? -0.279 -15.302 15.812 1.00 80.12 170 ARG A N 1
ATOM 1352 C CA . ARG A 1 170 ? 0.222 -16.575 15.259 1.00 80.12 170 ARG A CA 1
ATOM 1353 C C . ARG A 1 170 ? 0.784 -16.418 13.845 1.00 80.12 170 ARG A C 1
ATOM 1355 O O . ARG A 1 170 ? 1.543 -17.273 13.392 1.00 80.12 170 ARG A O 1
ATOM 1362 N N . PHE A 1 171 ? 0.459 -15.316 13.167 1.00 75.81 171 PHE A N 1
ATOM 1363 C CA . PHE A 1 171 ? 0.849 -15.029 11.789 1.00 75.81 171 PHE A CA 1
ATOM 1364 C C . PHE A 1 171 ? 1.478 -13.627 11.665 1.00 75.81 171 PHE A C 1
ATOM 1366 O O . PHE A 1 171 ? 0.914 -12.748 11.007 1.00 75.81 171 PHE A O 1
ATOM 1373 N N . PRO A 1 172 ? 2.683 -13.395 12.225 1.00 64.94 172 PRO A N 1
ATOM 1374 C CA . PRO A 1 172 ? 3.294 -12.060 12.285 1.00 64.94 172 PRO A CA 1
ATOM 1375 C C . PRO A 1 172 ? 3.478 -11.403 10.906 1.00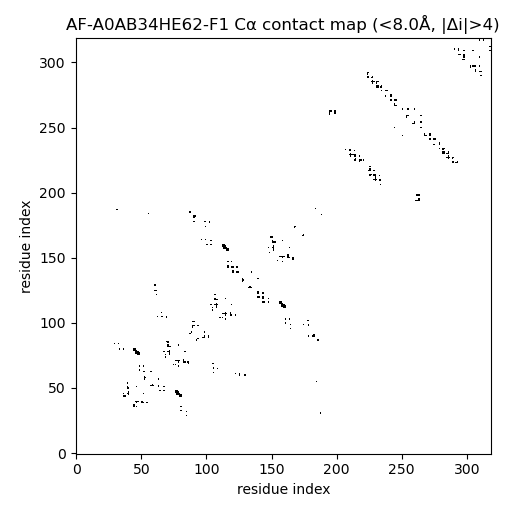 64.94 172 PRO A C 1
ATOM 1377 O O . PRO A 1 172 ? 3.291 -10.197 10.763 1.00 64.94 172 PRO A O 1
ATOM 1380 N N . GLY A 1 173 ? 3.745 -12.195 9.860 1.00 62.19 173 GLY A N 1
ATOM 1381 C CA . GLY A 1 173 ? 3.867 -11.684 8.489 1.00 62.19 173 GLY A CA 1
ATOM 1382 C C . GLY A 1 173 ? 2.554 -11.170 7.881 1.00 62.19 173 GLY A C 1
ATOM 1383 O O . GLY A 1 173 ? 2.584 -10.386 6.936 1.00 62.19 173 GLY A O 1
ATOM 1384 N N . VAL A 1 174 ? 1.392 -11.583 8.396 1.00 65.25 174 VAL A N 1
ATOM 1385 C CA . VAL A 1 174 ? 0.090 -11.038 7.971 1.00 65.25 174 VAL A CA 1
ATOM 1386 C C . VAL A 1 174 ? -0.120 -9.657 8.591 1.00 65.25 174 VAL A C 1
ATOM 1388 O O . VAL A 1 174 ? -0.502 -8.724 7.886 1.00 65.25 174 VAL A O 1
ATOM 1391 N N . MET A 1 175 ? 0.214 -9.505 9.876 1.00 61.25 175 MET A N 1
ATOM 1392 C CA . MET A 1 175 ? 0.099 -8.236 10.599 1.00 61.25 175 MET A CA 1
ATOM 1393 C C . MET A 1 175 ? 0.971 -7.137 9.975 1.00 61.25 175 MET A C 1
ATOM 1395 O O . MET A 1 175 ? 0.488 -6.023 9.766 1.00 61.25 175 MET A O 1
ATOM 1399 N N . GLU A 1 176 ? 2.219 -7.456 9.612 1.00 58.19 176 GLU A N 1
ATOM 1400 C CA . GLU A 1 176 ? 3.118 -6.519 8.920 1.00 58.19 176 GLU A CA 1
ATOM 1401 C C . GLU A 1 176 ? 2.554 -6.076 7.564 1.00 58.1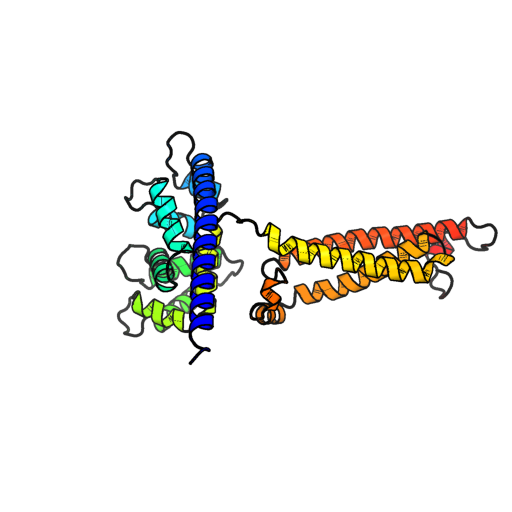9 176 GLU A C 1
ATOM 1403 O O . GLU A 1 176 ? 2.537 -4.888 7.259 1.00 58.19 176 GLU A O 1
ATOM 1408 N N . ASN A 1 177 ? 2.020 -6.995 6.756 1.00 58.84 177 ASN A N 1
ATOM 1409 C CA . ASN A 1 177 ? 1.488 -6.644 5.437 1.00 58.84 177 ASN A CA 1
ATOM 1410 C C . ASN A 1 177 ? 0.216 -5.782 5.514 1.00 58.84 177 ASN A C 1
ATOM 1412 O O . ASN A 1 177 ? 0.058 -4.863 4.711 1.00 58.84 177 ASN A O 1
ATOM 1416 N N . LEU A 1 178 ? -0.672 -6.040 6.481 1.00 57.75 178 LEU A N 1
ATOM 1417 C CA . LEU A 1 178 ? -1.898 -5.254 6.668 1.00 57.75 178 LEU A CA 1
ATOM 1418 C C . LEU A 1 178 ? -1.595 -3.832 7.157 1.00 57.75 178 LEU A C 1
ATOM 1420 O O . LEU A 1 178 ? -2.185 -2.869 6.669 1.00 57.75 178 LEU A O 1
ATOM 1424 N N . THR A 1 179 ? -0.621 -3.681 8.057 1.00 53.75 179 THR A N 1
ATOM 1425 C CA . THR A 1 179 ? -0.192 -2.358 8.535 1.00 53.75 179 THR A CA 1
ATOM 1426 C C . THR A 1 179 ? 0.592 -1.576 7.490 1.00 53.75 179 THR A C 1
ATOM 1428 O O . THR A 1 179 ? 0.361 -0.379 7.341 1.00 53.75 179 THR A O 1
ATOM 1431 N N . ILE A 1 180 ? 1.460 -2.235 6.716 1.00 50.72 180 ILE A N 1
ATOM 1432 C CA . ILE A 1 180 ? 2.178 -1.605 5.598 1.00 50.72 180 ILE A CA 1
ATOM 1433 C C . ILE A 1 180 ? 1.192 -1.132 4.526 1.00 50.72 180 ILE A C 1
ATOM 1435 O O . ILE A 1 180 ? 1.356 -0.033 4.005 1.00 50.72 180 ILE A O 1
ATOM 1439 N N . SER A 1 181 ? 0.148 -1.912 4.227 1.00 53.91 181 SER A N 1
ATOM 1440 C CA . SER A 1 181 ? -0.869 -1.504 3.256 1.00 53.91 181 SER A CA 1
ATOM 1441 C C . SER A 1 181 ? -1.661 -0.282 3.725 1.00 53.91 181 SER A C 1
ATOM 1443 O O . SER A 1 181 ? -1.925 0.578 2.905 1.00 53.91 181 SER A O 1
ATOM 1445 N N . ALA A 1 182 ? -1.993 -0.147 5.012 1.00 50.38 182 ALA A N 1
ATOM 1446 C CA . ALA A 1 182 ? -2.684 1.039 5.534 1.00 50.38 182 ALA A CA 1
ATOM 1447 C C . ALA A 1 182 ? -1.763 2.272 5.608 1.00 50.38 182 ALA A C 1
ATOM 1449 O O . ALA A 1 182 ? -2.134 3.365 5.188 1.00 50.38 182 ALA A O 1
ATOM 1450 N N . ALA A 1 183 ? -0.529 2.092 6.087 1.00 53.19 183 ALA A N 1
ATOM 1451 C CA . ALA A 1 183 ? 0.449 3.171 6.196 1.00 53.19 183 ALA A CA 1
ATOM 1452 C C . ALA A 1 183 ? 0.885 3.707 4.822 1.00 53.19 183 ALA A C 1
ATOM 1454 O O . ALA A 1 183 ? 1.040 4.913 4.669 1.00 53.19 183 ALA A O 1
ATOM 1455 N N . HIS A 1 184 ? 1.005 2.846 3.802 1.00 54.25 184 HIS A N 1
ATOM 1456 C CA . HIS A 1 184 ? 1.338 3.250 2.428 1.00 54.25 184 HIS A CA 1
ATOM 1457 C C . HIS A 1 184 ? 0.337 4.255 1.835 1.00 54.25 184 HIS A C 1
ATOM 1459 O O . HIS A 1 184 ? 0.694 5.018 0.942 1.00 54.25 184 HIS A O 1
ATOM 1465 N N . TRP A 1 185 ? -0.912 4.272 2.306 1.00 52.78 185 TRP A N 1
ATOM 1466 C CA . TRP A 1 185 ? -1.915 5.230 1.836 1.00 52.78 185 TRP A CA 1
ATOM 1467 C C . TRP A 1 185 ? -1.695 6.637 2.411 1.00 52.78 185 TRP A C 1
ATOM 1469 O O . TRP A 1 185 ? -2.214 7.599 1.859 1.00 52.78 185 TRP A O 1
ATOM 1479 N N . LEU A 1 186 ? -0.944 6.768 3.512 1.00 51.97 186 LEU A N 1
ATOM 1480 C CA . LEU A 1 186 ? -0.909 7.980 4.349 1.00 51.97 186 LEU A CA 1
ATOM 1481 C C . LEU A 1 186 ? 0.490 8.518 4.607 1.00 51.97 186 LEU A C 1
ATOM 1483 O O . LEU A 1 186 ? 0.667 9.652 5.051 1.00 51.97 186 LEU A O 1
ATOM 1487 N N . THR A 1 187 ? 1.508 7.724 4.318 1.00 49.34 187 THR A N 1
ATOM 1488 C CA . THR A 1 187 ? 2.848 8.251 4.145 1.00 49.34 187 THR A CA 1
ATOM 1489 C C . THR A 1 187 ? 2.957 8.872 2.755 1.00 49.34 187 THR A C 1
ATOM 1491 O O . THR A 1 187 ? 2.457 8.278 1.794 1.00 49.34 187 THR A O 1
ATOM 1494 N N . PRO A 1 188 ? 3.728 9.964 2.584 1.00 40.81 188 PRO A N 1
ATOM 1495 C CA . PRO A 1 188 ? 4.345 10.175 1.282 1.00 40.81 188 PRO A CA 1
ATOM 1496 C C . PRO A 1 188 ? 5.039 8.876 0.902 1.00 40.81 188 PRO A C 1
ATOM 1498 O O . PRO A 1 188 ? 5.484 8.135 1.781 1.00 40.81 188 PRO A O 1
ATOM 1501 N N . SER A 1 189 ? 5.288 8.645 -0.381 1.00 40.12 189 SER A N 1
ATOM 1502 C CA . SER A 1 189 ? 6.501 7.910 -0.731 1.00 40.12 189 SER A CA 1
ATOM 1503 C C . SER A 1 189 ? 7.688 8.735 -0.205 1.00 40.12 189 SER A C 1
ATOM 1505 O O . SER A 1 189 ? 8.315 9.485 -0.951 1.00 40.12 189 SER A O 1
ATOM 1507 N N . ALA A 1 190 ? 7.928 8.686 1.108 1.00 37.50 190 ALA A N 1
ATOM 1508 C CA . ALA A 1 190 ? 8.946 9.411 1.825 1.00 37.50 190 ALA A CA 1
ATOM 1509 C C . ALA A 1 190 ? 10.246 8.827 1.318 1.00 37.50 190 ALA A C 1
ATOM 1511 O O . ALA A 1 190 ? 10.661 7.754 1.740 1.00 37.50 190 ALA A O 1
ATOM 1512 N N . ALA A 1 191 ? 10.806 9.479 0.307 1.00 37.50 191 ALA A N 1
ATOM 1513 C CA . ALA A 1 191 ? 12.186 9.340 -0.096 1.00 37.50 191 ALA A CA 1
ATOM 1514 C C . ALA A 1 191 ? 12.752 7.906 0.007 1.00 37.50 191 ALA A C 1
ATOM 1516 O O . ALA A 1 191 ? 13.839 7.696 0.537 1.00 37.50 191 ALA A O 1
ATOM 1517 N N . SER A 1 192 ? 12.126 6.933 -0.668 1.00 37.97 192 SER A N 1
ATOM 1518 C CA . SER A 1 192 ? 12.863 5.745 -1.137 1.00 37.97 192 SER A CA 1
ATOM 1519 C C . SER A 1 192 ? 13.920 6.129 -2.190 1.00 37.97 192 SER A C 1
ATOM 1521 O O . SER A 1 192 ? 14.554 5.281 -2.801 1.00 37.97 192 SER A O 1
ATOM 1523 N N . HIS A 1 193 ? 14.179 7.418 -2.425 1.00 41.50 193 HIS A N 1
ATOM 1524 C CA . HIS A 1 193 ? 15.265 7.858 -3.288 1.00 41.50 193 HIS A CA 1
ATOM 1525 C C . HIS A 1 193 ? 16.655 7.462 -2.762 1.00 41.50 193 HIS A C 1
ATOM 1527 O O . HIS A 1 193 ? 17.588 7.363 -3.559 1.00 41.50 193 HIS A O 1
ATOM 1533 N N . HIS A 1 194 ? 16.807 7.168 -1.463 1.00 46.62 194 HIS A N 1
ATOM 1534 C CA . HIS A 1 194 ? 18.110 6.808 -0.894 1.00 46.62 194 HIS A CA 1
ATOM 1535 C C . HIS A 1 194 ? 18.452 5.310 -0.949 1.00 46.62 194 HIS A C 1
ATOM 1537 O O . HIS A 1 194 ? 19.631 4.969 -0.891 1.00 46.62 194 HIS A O 1
ATOM 1543 N N . SER A 1 195 ? 17.481 4.410 -1.137 1.00 54.38 195 SER A N 1
ATOM 1544 C CA . SER A 1 195 ? 17.742 2.959 -1.206 1.00 54.38 195 SER A CA 1
ATOM 1545 C C . SER A 1 195 ? 17.972 2.447 -2.637 1.00 54.38 195 SER A C 1
ATOM 1547 O O . SER A 1 195 ? 18.627 1.424 -2.833 1.00 54.38 195 SER A O 1
ATOM 1549 N N . HIS A 1 196 ? 17.502 3.169 -3.662 1.00 60.12 196 HIS A N 1
ATOM 1550 C CA . HIS A 1 196 ? 17.695 2.767 -5.063 1.00 60.12 196 HIS A CA 1
ATOM 1551 C C . HIS A 1 196 ? 18.999 3.264 -5.674 1.00 60.12 196 HIS A C 1
ATOM 1553 O O . HIS A 1 196 ? 19.570 2.567 -6.508 1.00 60.12 196 HIS A O 1
ATOM 1559 N N . LEU A 1 197 ? 19.482 4.445 -5.276 1.00 69.38 197 LEU A N 1
ATOM 1560 C CA . LEU A 1 197 ? 20.664 5.063 -5.876 1.00 69.38 197 LEU A CA 1
ATOM 1561 C C . LEU A 1 197 ? 21.925 4.178 -5.808 1.00 69.38 197 LEU A C 1
ATOM 1563 O O . LEU A 1 197 ? 22.553 4.002 -6.852 1.00 69.38 197 LEU A O 1
ATOM 1567 N N . PRO A 1 198 ? 22.292 3.560 -4.663 1.00 76.44 198 PRO A N 1
ATOM 1568 C CA . PRO A 1 198 ? 23.467 2.689 -4.615 1.00 76.44 198 PRO A CA 1
ATOM 1569 C C . PRO A 1 198 ? 23.276 1.399 -5.424 1.00 76.44 198 PRO A C 1
ATOM 1571 O O . PRO A 1 198 ? 24.215 0.937 -6.066 1.00 76.44 198 PRO A O 1
ATOM 1574 N N . CYS A 1 199 ? 22.065 0.836 -5.455 1.00 76.38 199 CYS A N 1
ATOM 1575 C CA . CYS A 1 199 ? 21.764 -0.367 -6.233 1.00 76.38 199 CYS A CA 1
ATOM 1576 C C . CYS A 1 199 ? 21.789 -0.090 -7.746 1.00 76.38 199 CYS A C 1
ATOM 1578 O O . CYS A 1 199 ? 22.386 -0.851 -8.505 1.00 76.38 199 CYS A O 1
ATOM 1580 N N . LEU A 1 200 ? 21.212 1.034 -8.180 1.00 81.94 200 LEU A N 1
ATOM 1581 C CA . LEU A 1 200 ? 21.249 1.487 -9.567 1.00 81.94 200 LEU A CA 1
ATOM 1582 C C . LEU A 1 200 ? 22.681 1.838 -9.988 1.00 81.94 200 LEU A C 1
ATOM 1584 O O . LEU A 1 200 ? 23.105 1.450 -11.070 1.00 81.94 200 LEU A O 1
ATOM 1588 N N . ALA A 1 201 ? 23.450 2.502 -9.121 1.00 84.19 201 ALA A N 1
ATOM 1589 C CA . ALA A 1 201 ? 24.860 2.795 -9.365 1.00 84.19 201 ALA A CA 1
ATOM 1590 C C . ALA A 1 201 ? 25.699 1.514 -9.474 1.00 84.19 201 ALA A C 1
ATOM 1592 O O . ALA A 1 201 ? 26.536 1.415 -10.367 1.00 84.19 201 ALA A O 1
ATOM 1593 N N . ALA A 1 202 ? 25.449 0.508 -8.628 1.00 86.06 202 ALA A N 1
ATOM 1594 C CA . ALA A 1 202 ? 26.102 -0.796 -8.726 1.00 86.06 202 ALA A CA 1
ATOM 1595 C C . ALA A 1 202 ? 25.714 -1.538 -10.015 1.00 86.06 202 ALA A C 1
ATOM 1597 O O . ALA A 1 202 ? 26.578 -2.108 -10.677 1.00 86.06 202 ALA A O 1
ATOM 1598 N N . TYR A 1 203 ? 24.437 -1.492 -10.407 1.00 87.56 203 TYR A N 1
ATOM 1599 C CA . TYR A 1 203 ? 23.944 -2.078 -11.654 1.00 87.56 203 TYR A CA 1
ATOM 1600 C C . TYR A 1 203 ? 24.577 -1.417 -12.887 1.00 87.56 203 TYR A C 1
ATOM 1602 O O . TYR A 1 203 ? 25.116 -2.113 -13.747 1.00 87.56 203 TYR A O 1
ATOM 1610 N N . VAL A 1 204 ? 24.590 -0.081 -12.947 1.00 89.19 204 VAL A N 1
ATOM 1611 C CA . VAL A 1 204 ? 25.248 0.684 -14.019 1.00 89.19 204 VAL A CA 1
ATOM 1612 C C . VAL A 1 204 ? 26.760 0.446 -14.006 1.00 89.19 204 VAL A C 1
ATOM 1614 O O . VAL A 1 204 ? 27.355 0.231 -15.058 1.00 89.19 204 VAL A O 1
ATOM 1617 N N . GLY A 1 205 ? 27.388 0.413 -12.829 1.00 91.94 205 GLY A N 1
ATOM 1618 C CA . GLY A 1 205 ? 28.812 0.119 -12.677 1.00 91.94 205 GLY A CA 1
ATOM 1619 C C . GLY A 1 205 ? 29.183 -1.270 -13.196 1.00 91.94 205 GLY A C 1
ATOM 1620 O O . GLY A 1 205 ? 30.174 -1.412 -13.911 1.00 91.94 205 GLY A O 1
ATOM 1621 N N . LEU A 1 206 ? 28.357 -2.283 -12.917 1.00 92.00 206 LEU A N 1
ATOM 1622 C CA . LEU A 1 206 ? 28.527 -3.633 -13.452 1.00 92.00 206 LEU A CA 1
ATOM 1623 C C . LEU A 1 206 ? 28.401 -3.656 -14.983 1.00 92.00 206 LEU A C 1
ATOM 1625 O O . LEU A 1 206 ? 29.215 -4.293 -15.645 1.00 92.00 206 LEU A O 1
ATOM 1629 N N . HIS A 1 207 ? 27.440 -2.922 -15.550 1.00 92.38 207 HIS A N 1
ATOM 1630 C CA . HIS A 1 207 ? 27.278 -2.780 -17.003 1.00 92.38 207 HIS A CA 1
ATOM 1631 C C . HIS A 1 207 ? 28.497 -2.141 -17.661 1.00 92.38 207 HIS A C 1
ATOM 1633 O O . HIS A 1 207 ? 29.009 -2.653 -18.656 1.00 92.38 207 HIS A O 1
ATOM 1639 N N . VAL A 1 208 ? 28.991 -1.043 -17.086 1.00 92.81 208 VAL A N 1
ATOM 1640 C CA . VAL A 1 208 ? 30.195 -0.360 -17.568 1.00 92.81 208 VAL A CA 1
ATOM 1641 C C . VAL A 1 208 ? 31.407 -1.285 -17.478 1.00 92.81 208 VAL A C 1
ATOM 1643 O O . VAL A 1 208 ? 32.185 -1.351 -18.426 1.00 92.81 208 VAL A O 1
ATOM 1646 N N .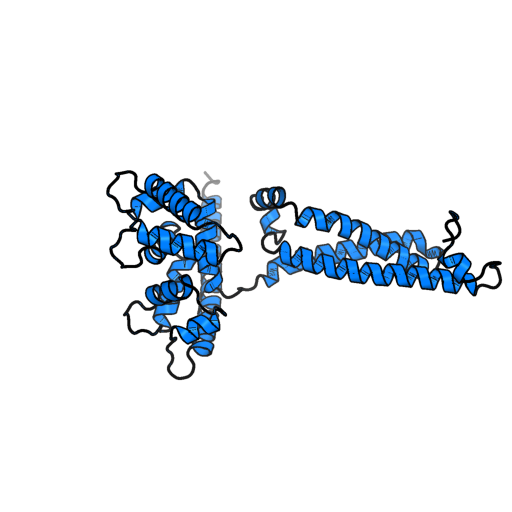 LEU A 1 209 ? 31.550 -2.043 -16.387 1.00 93.69 209 LEU A N 1
ATOM 1647 C CA . LEU A 1 209 ? 32.645 -2.995 -16.208 1.00 93.69 209 LEU A CA 1
ATOM 1648 C C . LEU A 1 209 ? 32.595 -4.131 -17.239 1.00 93.69 209 LEU A C 1
ATOM 1650 O O . LEU A 1 209 ? 33.598 -4.396 -17.898 1.00 93.69 209 LEU A O 1
ATOM 1654 N N . LEU A 1 210 ? 31.440 -4.782 -17.409 1.00 92.25 210 LEU A N 1
ATOM 1655 C CA . LEU A 1 210 ? 31.258 -5.859 -18.388 1.00 92.25 210 LEU A CA 1
ATOM 1656 C C . LEU A 1 210 ? 31.528 -5.367 -19.813 1.00 92.25 210 LEU A C 1
ATOM 1658 O O . LEU A 1 210 ? 32.237 -6.028 -20.576 1.00 92.25 210 LEU A O 1
ATOM 1662 N N . PHE A 1 211 ? 31.026 -4.177 -20.148 1.00 92.69 211 PHE A N 1
ATOM 1663 C CA . PHE A 1 211 ? 31.276 -3.554 -21.440 1.00 92.69 211 PHE A CA 1
ATOM 1664 C C . PHE A 1 211 ? 32.763 -3.231 -21.633 1.00 92.69 211 PHE A C 1
ATOM 1666 O O . PHE A 1 211 ? 33.324 -3.552 -22.678 1.00 92.69 211 PHE A O 1
ATOM 1673 N N . ALA A 1 212 ? 33.426 -2.640 -20.634 1.00 91.12 212 ALA A N 1
ATOM 1674 C CA . ALA A 1 212 ? 34.839 -2.271 -20.704 1.00 91.12 212 ALA A CA 1
ATOM 1675 C C . ALA A 1 212 ? 35.760 -3.493 -20.843 1.00 91.12 212 ALA A C 1
ATOM 1677 O O . ALA A 1 212 ? 36.704 -3.457 -21.631 1.00 91.12 212 ALA A O 1
ATOM 1678 N N . LEU A 1 213 ? 35.469 -4.587 -20.131 1.00 91.69 213 LEU A N 1
ATOM 1679 C CA . LEU A 1 213 ? 36.209 -5.848 -20.252 1.00 91.69 213 LEU A CA 1
ATOM 1680 C C . LEU A 1 213 ? 36.036 -6.483 -21.638 1.00 91.69 213 LEU A C 1
ATOM 1682 O O . LEU A 1 213 ? 37.002 -6.952 -22.238 1.00 91.69 213 LEU A O 1
ATOM 1686 N N . ALA A 1 214 ? 34.819 -6.469 -22.183 1.00 88.31 214 ALA A N 1
ATOM 1687 C CA . ALA A 1 214 ? 34.572 -6.941 -23.543 1.00 88.31 214 ALA A CA 1
ATOM 1688 C C . ALA A 1 214 ? 35.255 -6.049 -24.595 1.00 88.31 214 ALA A C 1
ATOM 1690 O O . ALA A 1 214 ? 35.782 -6.545 -25.595 1.00 88.31 214 ALA A O 1
ATOM 1691 N N . ALA A 1 215 ? 35.271 -4.736 -24.356 1.00 87.88 215 ALA A N 1
ATOM 1692 C CA . ALA A 1 215 ? 35.889 -3.758 -25.236 1.00 87.88 215 ALA A CA 1
ATOM 1693 C C . ALA A 1 215 ? 37.414 -3.886 -25.272 1.00 87.88 215 ALA A C 1
ATOM 1695 O O . ALA A 1 215 ? 37.991 -3.873 -26.359 1.00 87.88 215 ALA A O 1
ATOM 1696 N N . SER A 1 216 ? 38.064 -4.070 -24.120 1.00 86.88 216 SER A N 1
ATOM 1697 C CA . SER A 1 216 ? 39.518 -4.254 -24.047 1.00 86.88 216 SER A CA 1
ATOM 1698 C C . SER A 1 216 ? 39.966 -5.557 -24.715 1.00 86.88 216 SER A C 1
ATOM 1700 O O . SER A 1 216 ? 40.983 -5.569 -25.406 1.00 86.88 216 SER A O 1
ATOM 1702 N N . ALA A 1 217 ? 39.170 -6.626 -24.617 1.00 85.50 217 ALA A N 1
ATOM 1703 C CA . ALA A 1 217 ? 39.443 -7.891 -25.299 1.00 85.50 217 ALA A CA 1
ATOM 1704 C C . ALA A 1 217 ? 39.329 -7.800 -26.836 1.00 85.50 217 ALA A C 1
ATOM 1706 O O . ALA A 1 217 ? 39.974 -8.569 -27.546 1.00 85.50 217 ALA A O 1
ATOM 1707 N N . CYS A 1 218 ? 38.517 -6.873 -27.361 1.00 81.75 218 CYS A N 1
ATOM 1708 C CA . CYS A 1 218 ? 38.216 -6.759 -28.795 1.00 81.75 218 CYS A CA 1
ATOM 1709 C C . CYS A 1 218 ? 38.747 -5.472 -29.451 1.00 81.75 218 CYS A C 1
ATOM 1711 O O . CYS A 1 218 ? 38.391 -5.188 -30.596 1.00 81.75 218 CYS A O 1
ATOM 1713 N N . GLN A 1 219 ? 39.601 -4.699 -28.771 1.00 77.06 219 GLN A N 1
ATOM 1714 C CA . GLN A 1 219 ? 40.019 -3.359 -29.211 1.00 77.06 219 GLN A CA 1
ATOM 1715 C C . GLN A 1 219 ? 40.681 -3.345 -30.603 1.00 77.06 219 GLN A C 1
ATOM 1717 O O . GLN A 1 219 ? 40.549 -2.374 -31.345 1.00 77.06 219 GLN A O 1
ATOM 1722 N N . ALA A 1 220 ? 41.340 -4.440 -30.991 1.00 76.81 220 ALA A N 1
ATOM 1723 C CA . ALA A 1 220 ? 42.017 -4.573 -32.280 1.00 76.81 220 ALA A CA 1
ATOM 1724 C C . ALA A 1 220 ? 41.083 -4.891 -33.472 1.00 76.81 220 ALA A C 1
ATOM 1726 O O . ALA A 1 220 ? 41.527 -4.830 -34.615 1.00 76.81 220 ALA A O 1
ATOM 1727 N N . LEU A 1 221 ? 39.808 -5.238 -33.239 1.00 76.12 221 LEU A N 1
ATOM 1728 C CA . LE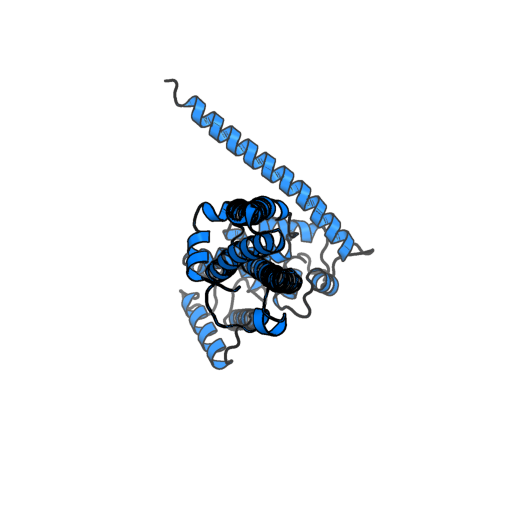U A 1 221 ? 38.884 -5.736 -34.277 1.00 76.12 221 LEU A CA 1
ATOM 1729 C C . LEU A 1 221 ? 37.944 -4.658 -34.854 1.00 76.12 221 LEU A C 1
ATOM 1731 O O . LEU A 1 221 ? 37.127 -4.956 -35.726 1.00 76.12 221 LEU A O 1
ATOM 1735 N N . GLY A 1 222 ? 38.070 -3.408 -34.399 1.00 81.88 222 GLY A N 1
ATOM 1736 C CA . GLY A 1 222 ? 37.287 -2.266 -34.873 1.00 81.88 222 GLY A CA 1
ATOM 1737 C C . GLY A 1 222 ? 36.105 -1.896 -33.971 1.00 81.88 222 GLY A C 1
ATOM 1738 O O . GLY A 1 222 ? 35.565 -2.714 -33.225 1.00 81.88 222 GLY A O 1
ATOM 1739 N N . ALA A 1 223 ? 35.686 -0.629 -34.053 1.00 84.69 223 ALA A N 1
ATOM 1740 C CA . ALA A 1 223 ? 34.717 -0.032 -33.129 1.00 84.69 223 ALA A CA 1
ATOM 1741 C C . ALA A 1 223 ? 33.349 -0.741 -33.128 1.00 84.69 223 ALA A C 1
ATOM 1743 O O . ALA A 1 223 ? 32.761 -0.944 -32.069 1.00 84.69 223 ALA A O 1
ATOM 1744 N N . SER A 1 224 ? 32.866 -1.183 -34.294 1.00 83.69 224 SER A N 1
ATOM 1745 C CA . SER A 1 224 ? 31.571 -1.871 -34.410 1.00 83.69 224 SER A CA 1
ATOM 1746 C C . SER A 1 224 ? 31.562 -3.232 -33.703 1.00 83.69 224 SER A C 1
ATOM 1748 O O . SER A 1 224 ? 30.570 -3.600 -33.078 1.00 83.69 224 SER A O 1
ATOM 1750 N N . VAL A 1 225 ? 32.683 -3.963 -33.744 1.00 85.19 225 VAL A N 1
ATOM 1751 C CA . VAL A 1 225 ? 32.840 -5.260 -33.062 1.00 85.19 225 VAL A CA 1
ATOM 1752 C C . VAL A 1 225 ? 32.932 -5.068 -31.552 1.00 85.19 225 VAL A C 1
ATOM 1754 O O . VAL A 1 225 ? 32.307 -5.816 -30.803 1.00 85.19 225 VAL A O 1
ATOM 1757 N N . VAL A 1 226 ? 33.661 -4.043 -31.105 1.00 89.81 226 VAL A N 1
ATOM 1758 C CA . VAL A 1 226 ? 33.760 -3.670 -29.687 1.00 89.81 226 VAL A CA 1
ATOM 1759 C C . VAL A 1 226 ? 32.377 -3.382 -29.101 1.00 89.81 226 VAL A C 1
ATOM 1761 O O . VAL A 1 226 ? 32.021 -3.956 -28.073 1.00 89.81 226 VAL A O 1
ATOM 1764 N N . VAL A 1 227 ? 31.570 -2.563 -29.784 1.00 88.69 227 VAL A N 1
ATOM 1765 C CA . VAL A 1 227 ? 30.202 -2.246 -29.345 1.00 88.69 227 VAL A CA 1
ATOM 1766 C C . VAL A 1 227 ? 29.316 -3.493 -29.357 1.00 88.69 227 VAL A C 1
ATOM 1768 O O . VAL A 1 227 ? 28.641 -3.766 -28.367 1.00 88.69 227 VAL A O 1
ATOM 1771 N N . ALA A 1 228 ? 29.358 -4.300 -30.423 1.00 87.94 228 ALA A N 1
ATOM 1772 C CA . ALA A 1 228 ? 28.557 -5.520 -30.518 1.00 87.94 228 ALA A CA 1
ATOM 1773 C C . ALA A 1 228 ? 28.873 -6.518 -29.389 1.00 87.94 228 ALA A C 1
ATOM 1775 O O . ALA A 1 228 ? 27.956 -7.063 -28.769 1.00 87.94 228 ALA A O 1
ATOM 1776 N N . LYS A 1 229 ? 30.160 -6.731 -29.083 1.00 88.38 229 LYS A N 1
ATOM 1777 C CA . LYS A 1 229 ? 30.618 -7.644 -28.023 1.00 88.38 229 LYS A CA 1
ATOM 1778 C C . LYS A 1 229 ? 30.330 -7.102 -26.625 1.00 88.38 229 LYS A C 1
ATOM 1780 O O . LYS A 1 229 ? 29.890 -7.875 -25.777 1.00 88.38 229 LYS A O 1
ATOM 1785 N N . GLY A 1 230 ? 30.515 -5.801 -26.401 1.00 89.94 230 GLY A N 1
ATOM 1786 C CA . GLY A 1 230 ? 30.176 -5.142 -25.140 1.00 89.94 230 GLY A CA 1
ATOM 1787 C C . GLY A 1 230 ? 28.683 -5.214 -24.830 1.00 89.94 230 GLY A C 1
ATOM 1788 O O . GLY A 1 230 ? 28.301 -5.707 -23.771 1.00 89.94 230 GLY A O 1
ATOM 1789 N N . CYS A 1 231 ? 27.828 -4.827 -25.782 1.00 90.44 231 CYS A N 1
ATOM 1790 C CA . CYS A 1 231 ? 26.376 -4.947 -25.628 1.00 90.44 231 CYS A CA 1
ATOM 1791 C C . CYS A 1 231 ? 25.934 -6.409 -25.465 1.00 90.44 231 CYS A C 1
ATOM 1793 O O . CYS A 1 231 ? 25.064 -6.687 -24.647 1.00 90.44 231 CYS A O 1
ATOM 1795 N N . GLY A 1 232 ? 26.559 -7.351 -26.181 1.00 89.69 232 GLY A N 1
ATOM 1796 C CA . GLY A 1 232 ? 26.258 -8.780 -26.061 1.00 89.69 232 GLY A CA 1
ATOM 1797 C C . GLY A 1 232 ? 26.557 -9.362 -24.673 1.00 89.69 232 GLY A C 1
ATOM 1798 O O . GLY A 1 232 ? 25.776 -10.162 -24.163 1.00 89.69 232 GLY A O 1
ATOM 1799 N N . GLN A 1 233 ? 27.652 -8.944 -24.026 1.00 92.19 233 GLN A N 1
ATOM 1800 C CA . GLN A 1 233 ? 27.962 -9.374 -22.655 1.00 92.19 233 GLN A CA 1
ATOM 1801 C C . GLN A 1 233 ? 26.958 -8.824 -21.636 1.00 92.19 233 GLN A C 1
ATOM 1803 O O . GLN A 1 233 ? 26.482 -9.581 -20.790 1.00 92.19 233 GLN A O 1
ATOM 1808 N N . CYS A 1 234 ? 26.576 -7.549 -21.756 1.00 92.62 234 CYS A N 1
ATOM 1809 C CA . CYS A 1 234 ? 25.531 -6.962 -20.915 1.00 92.62 234 CYS A CA 1
ATOM 1810 C C . CYS A 1 234 ? 24.178 -7.673 -21.109 1.00 92.62 234 CYS A C 1
ATOM 1812 O O . CYS A 1 234 ? 23.545 -8.066 -20.134 1.00 92.62 234 CYS A O 1
ATOM 1814 N N . LEU A 1 235 ? 23.788 -7.962 -22.358 1.00 92.06 235 LEU A N 1
ATOM 1815 C CA . LEU A 1 235 ? 22.555 -8.698 -22.672 1.00 92.06 235 LEU A CA 1
ATOM 1816 C C . LEU A 1 235 ? 22.508 -10.099 -22.056 1.00 92.06 235 LEU A C 1
ATOM 1818 O O . LEU A 1 235 ? 21.462 -10.514 -21.555 1.00 92.06 235 LEU A O 1
ATOM 1822 N N . ASN A 1 236 ? 23.624 -10.833 -22.081 1.00 91.81 236 ASN A N 1
ATOM 1823 C CA . ASN A 1 236 ? 23.704 -12.164 -21.473 1.00 91.81 236 ASN A CA 1
ATOM 1824 C C . ASN A 1 236 ? 23.476 -12.108 -19.957 1.00 91.81 236 ASN A C 1
ATOM 1826 O O . ASN A 1 236 ? 22.789 -12.972 -19.397 1.00 91.81 236 ASN A O 1
ATOM 1830 N N . PHE A 1 237 ? 24.039 -11.090 -19.300 1.00 93.12 237 PHE A N 1
ATOM 1831 C CA . PHE A 1 237 ? 23.828 -10.849 -17.879 1.00 93.12 237 PHE A CA 1
ATOM 1832 C C . PHE A 1 237 ? 22.363 -10.497 -17.593 1.00 93.12 237 PHE A C 1
ATOM 1834 O O . PHE A 1 237 ? 21.721 -11.189 -16.799 1.00 93.12 237 PHE A O 1
ATOM 1841 N N . ASP A 1 238 ? 21.802 -9.507 -18.289 1.00 90.50 238 ASP A N 1
ATOM 1842 C CA . ASP A 1 238 ? 20.435 -9.036 -18.053 1.00 90.50 238 ASP A CA 1
ATOM 1843 C C . ASP A 1 238 ? 19.386 -10.133 -18.301 1.00 90.50 238 ASP A C 1
ATOM 1845 O O . ASP A 1 238 ? 18.499 -10.345 -17.472 1.00 90.50 238 ASP A O 1
ATOM 1849 N N . CYS A 1 239 ? 19.518 -10.911 -19.385 1.00 90.44 239 CYS A N 1
ATOM 1850 C CA . CYS A 1 239 ? 18.613 -12.029 -19.695 1.00 90.44 239 CYS A CA 1
ATOM 1851 C C . CYS A 1 239 ? 18.655 -13.155 -18.648 1.00 90.44 239 CYS A C 1
ATOM 1853 O O . CYS A 1 239 ? 17.680 -13.895 -18.471 1.00 90.44 239 CYS A O 1
ATOM 1855 N N . SER A 1 240 ? 19.786 -13.310 -17.960 1.00 90.25 240 SER A N 1
ATOM 1856 C CA . SER A 1 240 ? 19.934 -14.277 -16.871 1.00 90.25 240 SER A CA 1
ATOM 1857 C C . SER A 1 240 ? 19.366 -13.715 -15.568 1.00 90.25 240 SER A C 1
ATOM 1859 O O . SER A 1 240 ? 18.625 -14.397 -14.856 1.00 90.25 240 SER A O 1
ATOM 1861 N N . PHE A 1 241 ? 19.662 -12.449 -15.275 1.00 87.94 241 PHE A N 1
ATOM 1862 C CA . PHE A 1 241 ? 19.297 -11.797 -14.024 1.00 87.94 241 PHE A CA 1
ATOM 1863 C C . PHE A 1 241 ? 17.806 -11.444 -13.941 1.00 87.94 241 PHE A C 1
ATOM 1865 O O . PHE A 1 241 ? 17.207 -11.564 -12.871 1.00 87.94 241 PHE A O 1
ATOM 1872 N N . ILE A 1 242 ? 17.155 -11.125 -15.065 1.00 88.50 242 ILE A N 1
ATOM 1873 C CA . ILE A 1 242 ? 15.712 -10.835 -15.112 1.00 88.50 242 ILE A CA 1
ATOM 1874 C C . ILE A 1 242 ? 14.861 -11.997 -14.572 1.00 88.50 242 ILE A C 1
ATOM 1876 O O . ILE A 1 242 ? 13.845 -11.779 -13.911 1.00 88.50 242 ILE A O 1
ATOM 1880 N N . LYS A 1 243 ? 15.317 -13.244 -14.758 1.00 86.75 243 LYS A N 1
ATOM 1881 C CA . LYS A 1 243 ? 14.654 -14.441 -14.218 1.00 86.75 243 LYS A CA 1
ATOM 1882 C C . LYS A 1 243 ? 14.769 -14.518 -12.699 1.00 86.75 243 LYS A C 1
ATOM 1884 O O . LYS A 1 243 ? 13.806 -14.897 -12.037 1.00 86.75 243 LYS A O 1
ATOM 1889 N N . VAL A 1 244 ? 15.911 -14.117 -12.138 1.00 85.25 244 VAL A N 1
ATOM 1890 C CA . VAL A 1 244 ? 16.148 -14.099 -10.685 1.00 85.25 244 VAL A CA 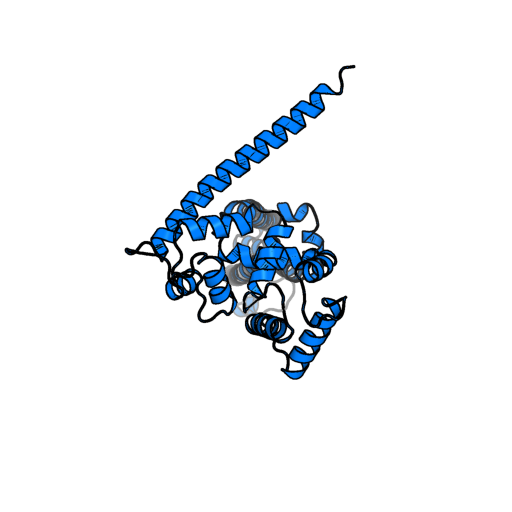1
ATOM 1891 C C . VAL A 1 244 ? 15.172 -13.147 -9.989 1.00 85.25 244 VAL A C 1
ATOM 1893 O O . VAL A 1 244 ? 14.630 -13.482 -8.937 1.00 85.25 244 VAL A O 1
ATOM 1896 N N . LEU A 1 245 ? 14.853 -12.013 -10.619 1.00 79.38 245 LEU A N 1
ATOM 1897 C CA . LEU A 1 245 ? 13.882 -11.035 -10.106 1.00 79.38 245 LEU A CA 1
ATOM 1898 C C . LEU A 1 245 ? 12.439 -11.563 -10.031 1.00 79.38 245 LEU A C 1
ATOM 1900 O O . LEU A 1 245 ? 11.613 -10.996 -9.312 1.00 79.38 245 LEU A O 1
ATOM 1904 N N . MET A 1 246 ? 12.129 -12.646 -10.746 1.00 83.06 246 MET A N 1
ATOM 1905 C CA . MET A 1 246 ? 10.808 -13.283 -10.755 1.00 83.06 246 MET A CA 1
ATOM 1906 C C . MET A 1 246 ? 10.736 -14.535 -9.865 1.00 83.06 246 MET A C 1
ATOM 1908 O O . MET A 1 246 ? 9.660 -15.116 -9.704 1.00 83.06 246 MET A O 1
ATOM 1912 N N . LEU A 1 247 ? 11.839 -14.935 -9.216 1.00 83.75 247 LEU A N 1
ATOM 1913 C CA . LEU A 1 247 ? 11.869 -16.050 -8.261 1.00 83.75 247 LEU A CA 1
ATOM 1914 C C . LEU A 1 247 ? 11.248 -15.637 -6.924 1.00 83.75 247 LEU A C 1
ATOM 1916 O O . LEU A 1 247 ? 11.927 -15.423 -5.918 1.00 83.75 247 LEU A O 1
ATOM 1920 N N . ARG A 1 248 ? 9.914 -15.548 -6.915 1.00 74.12 248 ARG A N 1
ATOM 1921 C CA . ARG A 1 248 ? 9.119 -14.990 -5.814 1.00 74.12 248 ARG A CA 1
ATOM 1922 C C . ARG A 1 248 ? 9.436 -15.642 -4.461 1.00 74.12 248 ARG A C 1
ATOM 1924 O O . ARG A 1 248 ? 9.586 -14.926 -3.484 1.00 74.12 248 ARG A O 1
ATOM 1931 N N . ARG A 1 249 ? 9.628 -16.970 -4.405 1.00 72.75 249 ARG A N 1
ATOM 1932 C CA . ARG A 1 249 ? 9.984 -17.699 -3.166 1.00 72.75 249 ARG A CA 1
ATOM 1933 C C . ARG A 1 249 ? 11.385 -17.358 -2.641 1.00 72.75 249 ARG A C 1
ATOM 1935 O O . ARG A 1 249 ? 11.544 -17.155 -1.442 1.00 72.75 249 ARG A O 1
ATOM 1942 N N . CYS A 1 250 ? 12.381 -17.259 -3.523 1.00 74.69 250 CYS A N 1
ATOM 1943 C CA . CYS A 1 250 ? 13.748 -16.892 -3.145 1.00 74.69 250 CYS A CA 1
ATOM 1944 C C . CYS A 1 250 ? 13.819 -15.443 -2.661 1.00 74.69 250 CYS A C 1
ATOM 1946 O O . CYS A 1 250 ? 14.486 -15.163 -1.672 1.00 74.69 250 CYS A O 1
ATOM 1948 N N . LEU A 1 251 ? 13.088 -14.537 -3.313 1.00 70.38 251 LEU A N 1
ATOM 1949 C CA . LEU A 1 251 ? 13.034 -13.131 -2.919 1.00 70.38 251 LEU A CA 1
ATOM 1950 C C . LEU A 1 251 ? 12.362 -12.933 -1.560 1.00 70.38 251 LEU A C 1
ATOM 1952 O O . LEU A 1 251 ? 12.827 -12.110 -0.779 1.00 70.38 251 LEU A O 1
ATOM 1956 N N . THR A 1 252 ? 11.320 -13.705 -1.239 1.00 68.25 252 THR A N 1
ATOM 1957 C CA . THR A 1 252 ? 10.704 -13.665 0.096 1.00 68.25 252 THR A CA 1
ATOM 1958 C C . THR A 1 252 ? 11.675 -14.126 1.184 1.00 68.25 252 THR A C 1
ATOM 1960 O O . THR A 1 252 ? 11.733 -13.504 2.237 1.00 68.25 252 THR A O 1
ATOM 1963 N N . TRP A 1 253 ? 12.483 -15.160 0.925 1.00 74.25 253 TRP A N 1
ATOM 1964 C CA . TRP A 1 253 ? 13.531 -15.592 1.858 1.00 74.25 253 TRP A CA 1
ATOM 1965 C C . TRP A 1 253 ? 14.655 -14.552 1.986 1.00 74.25 253 TRP A C 1
ATOM 1967 O O . TRP A 1 253 ? 15.091 -14.236 3.088 1.00 74.25 253 TRP A O 1
ATOM 1977 N N . LEU A 1 254 ? 15.074 -13.951 0.867 1.00 70.69 254 LEU A N 1
ATOM 1978 C CA . LEU A 1 254 ? 16.116 -12.923 0.831 1.00 70.69 254 LEU A CA 1
ATOM 1979 C C . LEU A 1 254 ? 15.714 -11.659 1.610 1.00 70.69 254 LEU A C 1
ATOM 1981 O O . LEU A 1 254 ? 16.567 -11.027 2.230 1.00 70.69 254 LEU A O 1
ATOM 1985 N N . ARG A 1 255 ? 14.415 -11.327 1.638 1.00 65.19 255 ARG A N 1
ATOM 1986 C CA . ARG A 1 255 ? 13.863 -10.223 2.444 1.00 65.19 255 ARG A CA 1
ATOM 1987 C C . ARG A 1 255 ? 14.053 -10.405 3.952 1.00 65.19 255 ARG A C 1
ATOM 1989 O O . ARG A 1 255 ? 14.118 -9.409 4.655 1.00 65.19 255 ARG A O 1
ATOM 1996 N N . ALA A 1 256 ? 14.195 -11.637 4.440 1.00 66.12 256 ALA A N 1
ATOM 1997 C CA . ALA A 1 256 ? 14.443 -11.916 5.857 1.00 66.12 256 ALA A CA 1
ATOM 1998 C C . ALA A 1 256 ? 15.926 -11.775 6.260 1.00 66.12 256 ALA A C 1
ATOM 2000 O O . ALA A 1 256 ? 16.285 -12.023 7.409 1.00 66.12 256 ALA A O 1
ATOM 2001 N N . THR A 1 257 ? 16.808 -11.409 5.323 1.00 74.62 257 THR A N 1
ATOM 2002 C CA . THR A 1 257 ? 18.250 -11.272 5.566 1.00 74.62 257 THR A CA 1
ATOM 2003 C C . THR A 1 257 ? 18.685 -9.809 5.601 1.00 74.62 257 THR A C 1
ATOM 2005 O O . THR A 1 257 ? 18.006 -8.928 5.078 1.00 74.62 257 THR A O 1
ATOM 2008 N N . TRP A 1 258 ? 19.877 -9.549 6.146 1.00 62.88 258 TRP A N 1
ATOM 2009 C CA . TRP A 1 258 ? 20.520 -8.226 6.129 1.00 62.88 258 TRP A CA 1
ATOM 2010 C C . TRP A 1 258 ? 20.676 -7.642 4.711 1.00 62.88 258 TRP A C 1
ATOM 2012 O O . TRP A 1 258 ? 20.767 -6.429 4.538 1.00 62.88 258 TRP A O 1
ATOM 2022 N N . LEU A 1 259 ? 20.645 -8.494 3.679 1.00 60.88 259 LEU A N 1
ATOM 2023 C CA . LEU A 1 259 ? 20.725 -8.091 2.280 1.00 60.88 259 LEU A CA 1
ATOM 2024 C C . LEU A 1 259 ? 19.502 -7.271 1.822 1.00 60.88 259 LEU A C 1
ATOM 2026 O O . LEU A 1 259 ? 19.607 -6.510 0.863 1.00 60.88 259 LEU A O 1
ATOM 2030 N N . ALA A 1 260 ? 18.371 -7.360 2.529 1.00 59.84 260 ALA A N 1
ATOM 2031 C CA . ALA A 1 260 ? 17.174 -6.556 2.277 1.00 59.84 260 ALA A CA 1
ATOM 2032 C C . ALA A 1 260 ? 17.369 -5.052 2.541 1.00 59.84 260 ALA A C 1
ATOM 2034 O O . ALA A 1 260 ? 16.619 -4.242 2.006 1.00 59.84 260 ALA A O 1
ATOM 2035 N N . GLN A 1 261 ? 18.381 -4.673 3.333 1.00 56.69 261 GLN A N 1
ATOM 2036 C CA . GLN A 1 261 ? 18.736 -3.269 3.570 1.00 56.69 261 GLN A CA 1
ATOM 2037 C C . GLN A 1 261 ? 19.553 -2.664 2.417 1.00 56.69 261 GLN A C 1
ATOM 2039 O O . GLN A 1 261 ? 19.567 -1.449 2.244 1.00 56.69 261 GLN A O 1
ATOM 2044 N N . VAL A 1 262 ? 20.229 -3.502 1.621 1.00 59.47 262 VAL A N 1
ATOM 2045 C CA . VAL A 1 262 ? 21.098 -3.077 0.506 1.00 59.47 262 VAL A CA 1
ATOM 2046 C C . VAL A 1 262 ? 20.404 -3.247 -0.850 1.00 59.47 262 VAL A C 1
ATOM 2048 O O . VAL A 1 262 ? 20.611 -2.447 -1.761 1.00 59.47 262 VAL A O 1
ATOM 2051 N N . LEU A 1 263 ? 19.570 -4.280 -0.998 1.00 59.75 263 LEU A N 1
ATOM 2052 C CA . LEU A 1 263 ? 18.774 -4.526 -2.198 1.00 59.75 263 LEU A CA 1
ATOM 2053 C C . LEU A 1 263 ? 17.343 -4.001 -2.005 1.00 59.75 263 LEU A C 1
ATOM 2055 O O . LEU A 1 263 ? 16.672 -4.420 -1.063 1.00 59.75 263 LEU A O 1
ATOM 2059 N N . PRO A 1 264 ? 16.812 -3.167 -2.918 1.00 58.88 264 PRO A N 1
ATOM 2060 C CA . PRO A 1 264 ? 15.432 -2.692 -2.866 1.00 58.88 264 PRO A CA 1
ATOM 2061 C C . PRO A 1 264 ? 14.439 -3.801 -3.270 1.00 58.88 264 PRO A C 1
ATOM 2063 O O . PRO A 1 264 ? 13.780 -3.745 -4.309 1.00 58.88 264 PRO A O 1
ATOM 2066 N N . LEU A 1 265 ? 14.320 -4.840 -2.438 1.00 61.38 265 LEU A N 1
ATOM 2067 C CA . LEU A 1 265 ? 13.547 -6.058 -2.713 1.00 61.38 265 LEU A CA 1
ATOM 2068 C C . LEU A 1 265 ? 12.031 -5.822 -2.776 1.00 61.38 265 LEU A C 1
ATOM 2070 O O . LEU A 1 265 ? 11.306 -6.675 -3.292 1.00 61.38 265 LEU A O 1
ATOM 2074 N N . HIS A 1 266 ? 11.535 -4.696 -2.263 1.00 57.66 266 HIS A N 1
ATOM 2075 C CA . HIS A 1 266 ? 10.118 -4.322 -2.326 1.00 57.66 266 HIS A CA 1
ATOM 2076 C C . HIS A 1 266 ? 9.696 -3.788 -3.708 1.00 57.66 266 HIS A C 1
ATOM 2078 O O . HIS A 1 266 ? 8.539 -3.936 -4.081 1.00 57.66 266 HIS A O 1
ATOM 2084 N N . HIS A 1 267 ? 10.641 -3.288 -4.516 1.00 66.44 267 HIS A N 1
ATOM 2085 C CA . HIS A 1 267 ? 10.397 -2.738 -5.860 1.00 66.44 267 HIS A CA 1
ATOM 2086 C C . HIS A 1 267 ? 10.875 -3.674 -6.984 1.00 66.44 267 HIS A C 1
ATOM 2088 O O . HIS A 1 267 ? 11.170 -3.241 -8.100 1.00 66.44 267 HIS A O 1
ATOM 2094 N N . ASN A 1 268 ? 10.960 -4.980 -6.716 1.00 73.00 268 ASN A N 1
ATOM 2095 C CA . ASN A 1 268 ? 11.473 -5.970 -7.667 1.00 73.00 268 ASN A CA 1
ATOM 2096 C C . ASN A 1 268 ? 10.713 -5.977 -9.010 1.00 73.00 268 ASN A C 1
ATOM 2098 O O . ASN A 1 268 ? 11.315 -6.251 -10.045 1.00 73.00 268 ASN A O 1
ATOM 2102 N N . LEU A 1 269 ? 9.419 -5.634 -9.008 1.00 74.31 269 LEU A N 1
ATOM 2103 C CA . LEU A 1 269 ? 8.620 -5.506 -10.230 1.00 74.31 269 LEU A CA 1
ATOM 2104 C C . LEU A 1 269 ? 9.035 -4.296 -11.085 1.00 74.31 269 LEU A C 1
ATOM 2106 O O . LEU A 1 269 ? 9.189 -4.438 -12.296 1.00 74.31 269 LEU A O 1
ATOM 2110 N N . GLN A 1 270 ? 9.265 -3.133 -10.470 1.00 76.81 270 GLN A N 1
ATOM 2111 C CA . GLN A 1 270 ? 9.740 -1.939 -11.180 1.00 76.81 270 GLN A CA 1
ATOM 2112 C C . GLN A 1 270 ? 11.156 -2.151 -11.724 1.00 76.81 270 GLN A C 1
ATOM 2114 O O . GLN A 1 270 ? 11.447 -1.801 -12.865 1.00 76.81 270 GLN A O 1
ATOM 2119 N N . PHE A 1 271 ? 12.026 -2.799 -10.944 1.00 80.69 271 PHE A N 1
ATOM 2120 C CA . PHE A 1 271 ? 13.376 -3.136 -11.391 1.00 80.69 271 PHE A CA 1
ATOM 2121 C C . PHE A 1 271 ? 13.365 -4.160 -12.542 1.00 80.69 271 PHE A C 1
ATOM 2123 O O . PHE A 1 271 ? 14.142 -4.036 -13.483 1.00 80.69 271 PHE A O 1
ATOM 2130 N N . HIS A 1 272 ? 12.431 -5.118 -12.538 1.00 84.81 272 HIS A N 1
ATOM 2131 C CA . HIS A 1 272 ? 12.205 -6.023 -13.670 1.00 84.81 272 HIS A CA 1
ATOM 2132 C C . HIS A 1 272 ? 11.726 -5.282 -14.930 1.00 84.81 272 HIS A C 1
ATOM 2134 O O . HIS A 1 272 ? 12.193 -5.581 -16.027 1.00 84.81 272 HIS A O 1
ATOM 2140 N N . GLN A 1 273 ? 10.823 -4.305 -14.794 1.00 83.81 273 GLN A N 1
ATOM 2141 C CA . GLN A 1 273 ? 10.386 -3.464 -15.917 1.00 83.81 273 GLN A CA 1
ATOM 2142 C C . GLN A 1 273 ? 11.545 -2.632 -16.485 1.00 83.81 273 GLN A C 1
ATOM 2144 O O . GLN A 1 273 ? 11.744 -2.621 -17.698 1.00 83.81 273 GLN A O 1
ATOM 2149 N N . LEU A 1 274 ? 12.346 -2.002 -15.618 1.00 86.88 274 LEU A N 1
ATOM 2150 C CA . LEU A 1 274 ? 13.553 -1.270 -16.009 1.00 86.88 274 LEU A CA 1
ATOM 2151 C C . LEU A 1 274 ? 14.537 -2.172 -16.768 1.00 86.88 274 LEU A C 1
ATOM 2153 O O . LEU A 1 274 ? 14.967 -1.815 -17.862 1.00 86.88 274 LEU A O 1
ATOM 2157 N N . MET A 1 275 ? 14.831 -3.359 -16.226 1.00 86.62 275 MET A N 1
ATOM 2158 C CA . MET A 1 275 ? 15.677 -4.372 -16.869 1.00 86.62 275 MET A CA 1
ATOM 2159 C C . MET A 1 275 ? 15.143 -4.745 -18.257 1.00 86.62 275 MET A C 1
ATOM 2161 O O . MET A 1 275 ? 15.906 -4.838 -19.212 1.00 86.62 275 MET A O 1
ATOM 2165 N N . GLY A 1 276 ? 13.822 -4.903 -18.395 1.00 88.06 276 GLY A N 1
ATOM 2166 C CA . GLY A 1 276 ? 13.176 -5.175 -19.678 1.00 88.06 276 GLY A CA 1
ATOM 2167 C C . GLY A 1 276 ? 13.435 -4.084 -20.720 1.00 88.06 276 GLY A C 1
ATOM 2168 O O . GLY A 1 276 ? 13.805 -4.395 -21.852 1.00 88.06 276 GLY A O 1
ATOM 2169 N N . TYR A 1 277 ? 13.315 -2.807 -20.344 1.00 91.44 277 TYR A N 1
ATOM 2170 C CA . TYR A 1 277 ? 13.633 -1.692 -21.244 1.00 91.44 277 TYR A CA 1
ATOM 2171 C C . TYR A 1 277 ? 15.119 -1.652 -21.624 1.00 91.44 277 TYR A C 1
ATOM 2173 O O . TYR A 1 277 ? 15.443 -1.427 -22.792 1.00 91.44 277 TYR A O 1
ATOM 2181 N N . VAL A 1 278 ? 16.018 -1.918 -20.669 1.00 91.25 278 VAL A N 1
ATOM 2182 C CA . VAL A 1 278 ? 17.467 -1.985 -20.918 1.00 91.25 278 VAL A CA 1
ATOM 2183 C C . VAL A 1 278 ? 17.807 -3.120 -21.887 1.00 91.25 278 VAL A C 1
ATOM 2185 O O . VAL A 1 278 ? 18.531 -2.884 -22.853 1.00 91.25 278 VAL A O 1
ATOM 2188 N N . VAL A 1 279 ? 17.216 -4.309 -21.719 1.00 92.94 279 VAL A N 1
ATOM 2189 C CA . VAL A 1 279 ? 17.389 -5.448 -22.639 1.00 92.94 279 VAL A CA 1
ATOM 2190 C C . VAL A 1 279 ? 16.956 -5.086 -24.056 1.00 92.94 279 VAL A C 1
ATOM 2192 O O . VAL A 1 279 ? 17.685 -5.370 -25.007 1.00 92.94 279 VAL A O 1
ATOM 2195 N N . VAL A 1 280 ? 15.800 -4.438 -24.227 1.00 94.06 280 VAL A N 1
ATOM 2196 C CA . VAL A 1 280 ? 15.322 -4.013 -25.554 1.00 94.06 280 VAL A CA 1
ATOM 2197 C C . VAL A 1 280 ? 16.286 -3.002 -26.182 1.00 94.06 280 VAL A C 1
ATOM 2199 O O . VAL A 1 280 ? 16.689 -3.172 -27.335 1.00 94.06 280 VAL A O 1
ATOM 2202 N N . GLY A 1 281 ? 16.708 -1.989 -25.420 1.00 92.75 281 GLY A N 1
ATOM 2203 C CA . GLY A 1 281 ? 17.655 -0.975 -25.887 1.00 92.75 281 GLY A CA 1
ATOM 2204 C C . GLY A 1 281 ? 19.007 -1.569 -26.288 1.00 92.75 281 GLY A C 1
ATOM 2205 O O . GLY A 1 281 ? 19.491 -1.328 -27.395 1.00 92.75 281 GLY A O 1
ATOM 2206 N N . LEU A 1 282 ? 19.596 -2.406 -25.430 1.00 91.25 282 LEU A N 1
ATOM 2207 C CA . LEU A 1 282 ? 20.863 -3.082 -25.710 1.00 91.25 282 LEU A CA 1
ATOM 2208 C C . LEU A 1 282 ? 20.751 -4.057 -26.888 1.00 91.25 282 LEU A C 1
ATOM 2210 O O . LEU A 1 282 ? 21.693 -4.149 -27.672 1.00 91.25 282 LEU A O 1
ATOM 2214 N N . SER A 1 283 ? 19.613 -4.739 -27.060 1.00 93.25 283 SER A N 1
ATOM 2215 C CA . SER A 1 283 ? 19.373 -5.648 -28.193 1.00 93.25 283 SER A CA 1
ATOM 2216 C C . SER A 1 283 ? 19.355 -4.894 -29.519 1.00 93.25 283 SER A C 1
ATOM 2218 O O . SER A 1 283 ? 19.948 -5.352 -30.499 1.00 93.25 283 SER A O 1
ATOM 2220 N N . LEU A 1 284 ? 18.733 -3.711 -29.548 1.00 94.12 284 LEU A N 1
ATOM 2221 C CA . LEU A 1 284 ? 18.729 -2.847 -30.726 1.00 94.12 284 LEU A CA 1
ATOM 2222 C C . LEU A 1 284 ? 20.149 -2.382 -31.068 1.00 94.12 284 LEU A C 1
ATOM 2224 O O . LEU A 1 284 ? 20.588 -2.548 -32.205 1.00 94.12 284 LEU A O 1
ATOM 2228 N N . VAL A 1 285 ? 20.889 -1.861 -30.083 1.00 92.31 285 VAL A N 1
ATOM 2229 C CA . VAL A 1 285 ? 22.275 -1.399 -30.281 1.00 92.31 285 VAL A CA 1
ATOM 2230 C C . VAL A 1 285 ? 23.178 -2.546 -30.734 1.00 92.31 285 VAL A C 1
ATOM 2232 O O . VAL A 1 285 ? 23.944 -2.382 -31.681 1.00 92.31 285 VAL A O 1
ATOM 2235 N N . HIS A 1 286 ? 23.058 -3.723 -30.118 1.00 91.50 286 HIS A N 1
ATOM 2236 C CA . HIS A 1 286 ? 23.797 -4.925 -30.501 1.00 91.50 286 HIS A CA 1
ATOM 2237 C C . HIS A 1 286 ? 23.514 -5.333 -31.956 1.00 91.50 286 HIS A C 1
ATOM 2239 O O . HIS A 1 286 ? 24.445 -5.571 -32.727 1.00 91.50 286 HIS A O 1
ATOM 2245 N N . THR A 1 287 ? 22.240 -5.345 -32.357 1.00 90.88 287 THR A N 1
ATOM 2246 C CA . THR A 1 287 ? 21.823 -5.689 -33.725 1.00 90.88 287 THR A CA 1
ATOM 2247 C C . THR A 1 287 ? 22.374 -4.686 -34.737 1.00 90.88 287 THR A C 1
ATOM 2249 O O . THR A 1 287 ? 22.984 -5.079 -35.731 1.00 90.88 287 THR A O 1
ATOM 2252 N N . VAL A 1 288 ? 22.233 -3.385 -34.465 1.00 91.44 288 VAL A N 1
ATOM 2253 C CA . VAL A 1 288 ? 22.763 -2.317 -35.326 1.00 91.44 288 VAL A CA 1
ATOM 2254 C C . VAL A 1 288 ? 24.287 -2.403 -35.432 1.00 91.44 288 VAL A C 1
ATOM 2256 O O . VAL A 1 288 ? 24.825 -2.287 -36.529 1.00 91.44 288 VAL A O 1
ATOM 2259 N N . ALA A 1 289 ? 24.993 -2.672 -34.332 1.00 88.50 289 ALA A N 1
ATOM 2260 C CA . ALA A 1 289 ? 26.447 -2.816 -34.335 1.00 88.50 289 ALA A CA 1
ATOM 2261 C C . ALA A 1 289 ? 26.920 -4.007 -35.189 1.00 88.50 289 ALA A C 1
ATOM 2263 O O . ALA A 1 289 ? 27.934 -3.900 -35.883 1.00 88.50 289 ALA A O 1
ATOM 2264 N N . HIS A 1 290 ? 26.178 -5.119 -35.207 1.00 86.12 290 HIS A N 1
ATOM 2265 C CA . HIS A 1 290 ? 26.438 -6.216 -36.140 1.00 86.12 290 HIS A CA 1
ATOM 2266 C C . HIS A 1 290 ? 26.177 -5.801 -37.591 1.00 86.12 290 HIS A C 1
ATOM 2268 O O . HIS A 1 290 ? 27.051 -5.989 -38.435 1.00 86.12 290 HIS A O 1
ATOM 2274 N N . VAL A 1 291 ? 25.036 -5.171 -37.884 1.00 86.06 291 VAL A N 1
ATOM 2275 C CA . VAL A 1 291 ? 24.696 -4.694 -39.239 1.00 86.06 291 VAL A CA 1
ATOM 2276 C C . VAL A 1 291 ? 25.756 -3.730 -39.778 1.00 86.06 291 VAL A C 1
ATOM 2278 O O . VAL A 1 291 ? 26.211 -3.885 -40.911 1.00 86.06 291 VAL A O 1
ATOM 2281 N N . VAL A 1 292 ? 26.207 -2.774 -38.961 1.00 86.50 292 VAL A N 1
ATOM 2282 C CA . VAL A 1 292 ? 27.277 -1.833 -39.322 1.00 86.50 292 VAL A CA 1
ATOM 2283 C C . VAL A 1 292 ? 28.603 -2.563 -39.532 1.00 86.50 292 VAL A C 1
ATOM 2285 O O . VAL A 1 292 ? 29.297 -2.280 -40.506 1.00 86.50 292 VAL A O 1
ATOM 2288 N N . ASN A 1 293 ? 28.944 -3.546 -38.693 1.00 85.12 293 ASN A N 1
ATOM 2289 C CA . ASN A 1 293 ? 30.151 -4.354 -38.878 1.00 85.12 293 ASN A CA 1
ATOM 2290 C C . ASN A 1 293 ? 30.133 -5.101 -40.222 1.00 85.12 293 ASN A C 1
ATOM 2292 O O . ASN A 1 293 ? 31.123 -5.085 -40.955 1.00 85.12 293 ASN A O 1
ATOM 2296 N N . PHE A 1 294 ? 28.998 -5.707 -40.577 1.00 81.19 294 PHE A N 1
ATOM 2297 C CA . PHE A 1 294 ? 28.823 -6.381 -41.863 1.00 81.19 294 PHE A CA 1
ATOM 2298 C C . PHE A 1 294 ? 28.891 -5.401 -43.043 1.00 81.19 294 PHE A C 1
ATOM 2300 O O . PHE A 1 294 ? 29.553 -5.692 -44.039 1.00 81.19 294 PHE A O 1
ATOM 2307 N N . ALA A 1 295 ? 28.281 -4.218 -42.921 1.00 81.88 295 ALA A N 1
ATOM 2308 C CA . ALA A 1 295 ? 28.336 -3.174 -43.944 1.00 81.88 295 ALA A CA 1
ATOM 2309 C C . ALA A 1 295 ? 29.766 -2.653 -44.174 1.00 81.88 295 ALA A C 1
ATOM 2311 O O . ALA A 1 295 ? 30.201 -2.538 -45.320 1.00 81.88 295 ALA A O 1
ATOM 2312 N N . LEU A 1 296 ? 30.521 -2.396 -43.100 1.00 81.75 296 LEU A N 1
ATOM 2313 C CA . LEU A 1 296 ? 31.920 -1.962 -43.178 1.00 81.75 296 LEU A CA 1
ATOM 2314 C C . LEU A 1 296 ? 32.814 -3.038 -43.807 1.00 81.75 296 LEU A C 1
ATOM 2316 O O . LEU A 1 296 ? 33.680 -2.723 -44.624 1.00 81.75 296 LEU A O 1
ATOM 2320 N N . ARG A 1 297 ? 32.583 -4.314 -43.474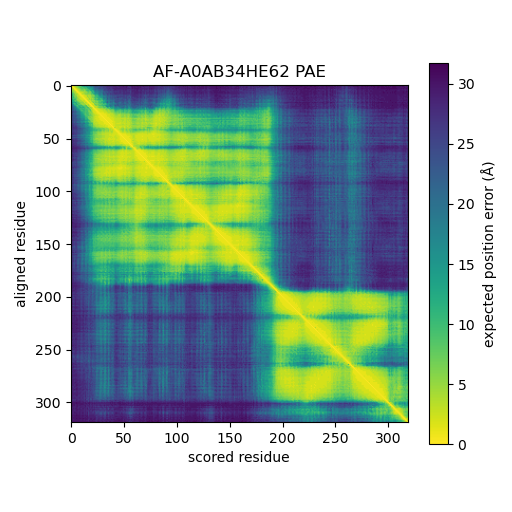 1.00 75.75 297 ARG A N 1
ATOM 2321 C CA . ARG A 1 297 ? 33.295 -5.443 -44.088 1.00 75.75 297 ARG A CA 1
ATOM 2322 C C . ARG A 1 297 ? 33.001 -5.564 -45.582 1.00 75.75 297 ARG A C 1
ATOM 2324 O O . ARG A 1 297 ? 33.951 -5.689 -46.351 1.00 75.75 297 ARG A O 1
ATOM 2331 N N . ALA A 1 298 ? 31.736 -5.449 -45.988 1.00 73.56 298 ALA A N 1
ATOM 2332 C CA . ALA A 1 298 ? 31.324 -5.511 -47.392 1.00 73.56 298 ALA A CA 1
ATOM 2333 C C . ALA A 1 298 ? 31.887 -4.355 -48.243 1.00 73.56 298 ALA A C 1
ATOM 2335 O O . ALA A 1 298 ? 32.147 -4.526 -49.429 1.00 73.56 298 ALA A O 1
ATOM 2336 N N . GLN A 1 299 ? 32.107 -3.177 -47.648 1.00 76.19 299 GLN A N 1
ATOM 2337 C CA . GLN A 1 299 ? 32.715 -2.028 -48.335 1.00 76.19 299 GLN A CA 1
ATOM 2338 C C . GLN A 1 299 ? 34.251 -2.093 -48.398 1.00 76.19 299 GLN A C 1
ATOM 2340 O O . GLN A 1 299 ? 34.876 -1.328 -49.135 1.00 76.19 299 GLN A O 1
ATOM 2345 N N . SER A 1 300 ? 34.888 -2.991 -47.639 1.00 73.12 300 SER A N 1
ATOM 2346 C CA . SER A 1 300 ? 36.342 -3.144 -47.670 1.00 73.12 300 SER A CA 1
ATOM 2347 C C . SER A 1 300 ? 36.794 -3.790 -48.989 1.00 73.12 300 SER A C 1
ATOM 2349 O O . SER A 1 300 ? 36.279 -4.831 -49.400 1.00 73.12 300 SER A O 1
ATOM 2351 N N . LYS A 1 301 ? 37.802 -3.194 -49.648 1.00 57.56 301 LYS A N 1
ATOM 2352 C CA . LYS A 1 301 ? 38.342 -3.614 -50.965 1.00 57.56 301 LYS A CA 1
ATOM 2353 C C . LYS A 1 301 ? 38.887 -5.056 -51.024 1.00 57.56 301 LYS A C 1
ATOM 2355 O O . LYS A 1 301 ? 39.303 -5.496 -52.089 1.00 57.56 301 LYS A O 1
ATOM 2360 N N . ALA A 1 302 ? 38.915 -5.770 -49.898 1.00 59.38 302 ALA A N 1
ATOM 2361 C CA . ALA A 1 302 ? 39.449 -7.121 -49.756 1.00 59.38 302 ALA A CA 1
ATOM 2362 C C . ALA A 1 302 ? 38.365 -8.212 -49.624 1.00 59.38 302 ALA A C 1
ATOM 2364 O O . ALA A 1 302 ? 38.715 -9.384 -49.499 1.00 59.38 302 ALA A O 1
ATOM 2365 N N . SER A 1 303 ? 37.069 -7.864 -49.620 1.00 54.84 303 SER A N 1
ATOM 2366 C CA . SER A 1 303 ? 35.996 -8.847 -49.418 1.00 54.84 303 SER A CA 1
ATOM 2367 C C . SER A 1 303 ? 35.377 -9.322 -50.748 1.00 54.84 303 SER A C 1
ATOM 2369 O O . SER A 1 303 ? 34.980 -8.492 -51.564 1.00 54.84 303 SER A O 1
ATOM 2371 N N . PRO A 1 304 ? 35.284 -10.644 -50.996 1.00 61.31 304 PRO A N 1
ATOM 2372 C CA . PRO A 1 304 ? 34.695 -11.191 -52.221 1.00 61.31 304 PRO A CA 1
ATOM 2373 C C . PRO A 1 304 ? 33.164 -11.367 -52.152 1.00 61.31 304 PRO A C 1
ATOM 2375 O O . PRO A 1 304 ? 32.592 -11.945 -53.070 1.00 61.31 304 PRO A O 1
ATOM 2378 N N . PHE A 1 305 ? 32.502 -10.906 -51.083 1.00 62.00 305 PHE A N 1
ATOM 2379 C CA . PHE A 1 305 ? 31.089 -11.189 -50.792 1.00 62.00 305 PHE A CA 1
ATOM 2380 C C . PHE A 1 305 ? 30.248 -9.914 -50.711 1.00 62.00 305 PHE A C 1
ATOM 2382 O O . PHE A 1 305 ? 30.705 -8.885 -50.209 1.00 62.00 305 PHE A O 1
ATOM 2389 N N . GLN A 1 306 ? 28.994 -9.991 -51.160 1.00 67.25 306 GLN A N 1
ATOM 2390 C CA . GLN A 1 306 ? 28.049 -8.875 -51.057 1.00 67.25 306 GLN A CA 1
ATOM 2391 C C . GLN A 1 306 ? 27.470 -8.746 -49.636 1.00 67.25 306 GLN A C 1
ATOM 2393 O O . GLN A 1 306 ? 27.415 -9.711 -48.876 1.00 67.25 306 GLN A O 1
ATOM 2398 N N . PHE A 1 307 ? 26.976 -7.553 -49.281 1.00 66.44 307 PHE A N 1
ATOM 2399 C CA . PHE A 1 307 ? 26.385 -7.263 -47.963 1.00 66.44 307 PHE A CA 1
ATOM 2400 C C . PHE A 1 307 ? 25.330 -8.295 -47.524 1.00 66.44 307 PHE A C 1
ATOM 2402 O O . PHE A 1 307 ? 25.375 -8.772 -46.393 1.00 66.44 307 PHE A O 1
ATOM 2409 N N . TRP A 1 308 ? 24.419 -8.681 -48.423 1.00 64.62 308 TRP A N 1
ATOM 2410 C CA . TRP A 1 308 ? 23.350 -9.644 -48.129 1.00 64.62 308 TRP A CA 1
ATOM 2411 C C . TRP A 1 308 ? 23.863 -11.067 -47.892 1.00 64.62 308 TRP A C 1
ATOM 2413 O O . TRP A 1 308 ? 23.311 -11.783 -47.059 1.00 64.62 308 TRP A O 1
ATOM 2423 N N . GLU A 1 309 ? 24.944 -11.459 -48.567 1.00 67.31 309 GLU A N 1
ATOM 2424 C CA . GLU A 1 309 ? 25.596 -12.751 -48.341 1.00 67.31 309 GLU A CA 1
ATOM 2425 C C . GLU A 1 309 ? 26.288 -12.775 -46.978 1.00 67.31 309 GLU A C 1
ATOM 2427 O O . GLU A 1 309 ? 26.216 -13.776 -46.278 1.00 67.31 309 GLU A O 1
ATOM 2432 N N . LEU A 1 310 ? 26.902 -11.664 -46.562 1.00 65.81 310 LEU A N 1
ATOM 2433 C CA . LEU A 1 310 ? 27.555 -11.542 -45.258 1.00 65.81 310 LEU A CA 1
ATOM 2434 C C . LEU A 1 310 ? 26.546 -11.467 -44.096 1.00 65.81 310 LEU A C 1
ATOM 2436 O O . LEU A 1 310 ? 26.833 -11.956 -43.009 1.00 65.81 310 LEU A O 1
ATOM 2440 N N . LEU A 1 311 ? 25.373 -10.871 -44.329 1.00 67.06 311 LEU A N 1
ATOM 2441 C CA . LEU A 1 311 ? 24.313 -10.708 -43.330 1.00 67.06 311 LEU A CA 1
ATOM 2442 C C . LEU A 1 311 ? 23.538 -12.012 -43.069 1.00 67.06 311 LEU A C 1
ATOM 2444 O O . LEU A 1 311 ? 23.126 -12.265 -41.940 1.00 67.06 311 LEU A O 1
ATOM 2448 N N . LEU A 1 312 ? 23.324 -12.829 -44.107 1.00 70.62 312 LEU A N 1
ATOM 2449 C CA . LEU A 1 312 ? 22.515 -14.056 -44.045 1.00 70.62 312 LEU A CA 1
ATOM 2450 C C . LEU A 1 312 ? 23.354 -15.345 -44.070 1.00 70.62 312 LEU A C 1
ATOM 2452 O O . LEU A 1 312 ? 22.800 -16.444 -44.146 1.00 70.62 312 LEU A O 1
ATOM 2456 N N . THR A 1 313 ? 24.687 -15.248 -44.025 1.00 66.88 313 THR A N 1
ATOM 2457 C CA . THR A 1 313 ? 25.550 -16.437 -44.028 1.00 66.88 313 THR A CA 1
ATOM 2458 C C . THR A 1 313 ? 25.461 -17.205 -42.712 1.00 66.88 313 THR A C 1
ATOM 2460 O O . THR A 1 313 ? 25.636 -16.657 -41.629 1.00 66.88 313 THR A O 1
ATOM 2463 N N . MET A 1 314 ? 25.264 -18.520 -42.817 1.00 56.22 314 MET A N 1
ATOM 2464 C CA . MET A 1 314 ? 25.319 -19.464 -41.692 1.00 56.22 314 MET A CA 1
ATOM 2465 C C . MET A 1 314 ? 26.704 -20.127 -41.554 1.00 56.22 314 MET A C 1
ATOM 2467 O O . MET A 1 314 ? 26.860 -21.086 -40.798 1.00 56.22 314 MET A O 1
ATOM 2471 N N . ARG A 1 315 ? 27.721 -19.674 -42.309 1.00 55.97 315 ARG A N 1
ATOM 2472 C CA . ARG A 1 315 ? 29.075 -20.252 -42.246 1.00 55.97 315 ARG A CA 1
ATOM 2473 C C . ARG A 1 315 ? 29.838 -19.723 -41.020 1.00 55.97 315 ARG A C 1
ATOM 2475 O O . ARG A 1 315 ? 30.031 -18.510 -40.916 1.00 55.97 315 ARG A O 1
ATOM 2482 N N . PRO A 1 316 ? 30.330 -20.598 -40.122 1.00 45.50 316 PRO A N 1
ATOM 2483 C CA . PRO A 1 316 ? 31.099 -20.164 -38.960 1.00 45.50 316 PRO A CA 1
ATOM 2484 C C . PRO A 1 316 ? 32.418 -19.497 -39.390 1.00 45.50 316 PRO A C 1
ATOM 2486 O O . PRO A 1 316 ? 33.124 -20.013 -40.254 1.00 45.50 316 PRO A O 1
ATOM 2489 N N . GLY A 1 317 ? 32.745 -18.346 -38.787 1.00 55.25 317 GLY A N 1
ATOM 2490 C CA . GLY A 1 317 ? 34.010 -17.619 -38.994 1.00 55.25 317 GLY A CA 1
ATOM 2491 C C . GLY A 1 317 ? 33.959 -16.394 -39.919 1.00 55.25 317 GLY A C 1
ATOM 2492 O O . GLY A 1 317 ? 34.981 -15.731 -40.085 1.00 55.25 317 GLY A O 1
ATOM 2493 N N . ILE A 1 318 ? 32.802 -16.065 -40.506 1.00 54.56 318 ILE A N 1
ATOM 2494 C CA . ILE A 1 318 ? 32.653 -14.926 -41.439 1.00 54.56 318 ILE A CA 1
ATOM 2495 C C . ILE A 1 318 ? 31.948 -13.711 -40.790 1.00 54.56 318 ILE A C 1
ATOM 2497 O O . ILE A 1 318 ? 32.120 -12.584 -41.267 1.00 54.56 318 ILE A O 1
ATOM 2501 N N . GLY A 1 319 ? 31.246 -13.903 -39.665 1.00 42.78 319 GLY A N 1
ATOM 2502 C CA . GLY A 1 319 ? 30.523 -12.854 -38.925 1.00 42.78 319 GLY A CA 1
ATOM 2503 C C . GLY A 1 319 ? 31.087 -12.491 -37.563 1.00 42.78 319 GLY A C 1
ATOM 2504 O O . GLY A 1 319 ? 31.694 -13.372 -36.915 1.00 42.78 319 GLY A O 1
#

Secondary structure (DSSP, 8-state):
--SSHHHHHHHHHHHHHHHHHHHHHHHHHHHHHHHHHHHHHTTSS-EEHHHHHHHTT-SS-HHHHHHHHHH-SS-SSEE-HHHHHHHHHHHHHS-HHHHHHHHHHHH-SS-SSSB-HHHHHHHHHHHHHHTT----HHHHHHHHHHHHHHH-SS--SSB-HHHHHHHHTT-HHHHHHHHHHHHTTTS----THHHHHHHHHHHHHHHHHHHHHHHHHTGGG-HHHHHHHHHHHHHHHHHHHHHHTT-HHHHHHHHTSGGGGTS-GGGHHHHHHHHHHHHHHHHHHHHHHHHHHHHHHHHSTT--S-HHHHHH---TT--

Organism: Eschrichtius robustus (NCBI:txid9764)

Solvent-accessible surface area (backbone atoms only — not comparable to full-atom values): 17833 Å² total; per-residue (Å²): 144,82,78,69,67,66,59,56,51,54,53,51,49,51,52,51,51,52,50,52,52,48,54,53,51,51,51,56,44,53,54,48,52,52,54,50,46,53,70,58,23,53,91,82,59,38,33,36,69,66,43,52,29,57,75,68,72,44,91,87,49,74,60,61,56,39,54,46,58,69,28,22,79,84,66,78,71,41,32,41,70,64,34,53,50,52,47,47,46,42,64,70,75,45,53,75,66,54,40,47,50,51,54,49,54,59,47,21,76,86,66,78,74,43,33,40,71,65,38,52,38,55,51,51,53,48,53,33,69,77,38,99,54,87,71,61,68,73,57,50,53,52,48,41,53,52,52,46,61,65,35,26,78,87,66,77,73,43,33,40,66,68,36,50,46,64,49,42,66,77,38,57,73,57,52,52,52,56,51,49,58,58,39,63,74,73,46,70,89,70,67,65,66,73,51,45,51,63,46,50,49,50,52,52,50,49,45,53,49,46,23,50,54,36,26,67,76,30,63,90,70,41,72,38,50,18,50,23,45,11,34,48,50,42,45,56,49,50,69,55,49,55,55,60,61,63,38,61,72,61,52,58,57,45,57,77,40,80,59,39,79,58,41,62,70,88,47,35,67,59,53,42,53,52,49,51,52,49,48,54,53,37,50,51,53,24,52,50,22,46,53,50,40,42,48,56,49,37,70,36,96,85,49,96,52,55,53,67,56,61,72,70,55,86,61,88,87,79,118

Radius of gyration: 28.96 Å; Cα contacts (8 Å, |Δi|>4): 249; chains: 1; bounding box: 63×48×90 Å

InterPro domains:
  IPR002048 EF-hand domain [PF13202] (67-86)
  IPR002048 EF-hand domain [PF13499] (98-165)
  IPR002048 EF-hand domain [PS50222] (59-94)
  IPR002048 EF-hand domain [PS50222] (95-130)
  IPR002048 EF-hand domain [PS50222] (139-174)
  IPR002048 EF-hand domain [SM00054] (63-91)
  IPR002048 EF-hand domain [SM00054] (99-127)
  IPR002048 EF-hand domain [SM00054] (143-171)
  IPR011992 EF-hand domain pair [SSF47473] (27-180)
  IPR018247 EF-Hand 1, calcium-binding site [PS00018] (72-84)
  IPR018247 EF-Hand 1, calcium-binding site [PS00018] (108-120)
  IPR018247 EF-Hand 1, calcium-binding site [PS00018] (152-164)
  IPR050369 Respiratory burst oxidase/Ferric reductase [PTHR11972] (62-300)

Mean predicted aligned error: 16.66 Å

Foldseek 3Di:
DPPPPVVVVVVVVVVVVVVVVVVVVLVVQLVVLVVLLCVQVPPVQWHALVSLCVSLVHDDALLSVLLQVQLPPVPPRTHHSVSLSVSLCQLPVDDLLSNLVSVVSSQPPVPPQWHALVSLLVVQVRVCVVDPHDDPPVVSSVVSVVVQPQQPVVPPRTHHSVSSVVVCVVPVVVSVVVSCVVNVSSGDVPPPVVQVVVVVVVLVVVLVVQLVVLLVVCVPVDDLNSLLRSLVSNLVVLVVVLVVLVPVVVLVVCCVDPCVSNDVSVCSVVVSVVSVVSNVVSVVSNVVSVLVSLVVQQPDPPDPDHSVCLVPPPDPPSD

pLDDT: mean 75.93, std 16.01, range [32.84, 94.12]

Sequence (319 aa):
MFQAEGVVSAKALGQKCARTVSAEEDAKWLQWVTHQFETIAGEDREINLQELKRALNVKESFFAKRFFILFDSDGSGTITLQELQEAWTLLIHRSPTDKLQFLFQVHDVDGSGSINVDELRIVLQSCLRESAISLPEEKQDQLTLALFKLADKDCSGVITFDELRDELQRFPGVMENLTISAAHWLTPSAASHHSHLPCLAAYVGLHVLLFALAASACQALGASVVVAKGCGQCLNFDCSFIKVLMLRRCLTWLRATWLAQVLPLHHNLQFHQLMGYVVVGLSLVHTVAHVVNFALRAQSKASPFQFWELLLTMRPGIG